Protein AF-A0A8T4YUN9-F1 (afdb_monomer_lite)

Secondary structure (DSSP, 8-state):
-EEEEEEEEEETT--EEPPTTEEEEEEEEEE--SSPEEEEETTEEEEEE-TTTSBSS--SS--S-SEE-GGG-EEE-TT-EEEEESSTT-EEEEEEEEEEPPTTPPPPHHHHHHHHHTTTEEEEEEE---EE--S-B-TT-EEEEEEE---TTEEEEEEEEEEEEEEEPPSS---TTSEEEEEEETTEESS-S-GGGSSSSEEGGGGSPP-TTTT--SS--BSTTS-EEE-TT--EEEEEEE-SSS-B-TTS--EEEEEEEEEEEE--

Sequence (268 aa):
MKVHPLNKLVAMNTELTLENYRCYKIEALGTDDTAAVTVRIDGKACGVILTELAPLRKNTANFCGPLSLGPYFLVVPPQKTLKFEGTAAKFVHILGKMIELDPGEGMPTDLASRFANQHNEYVKCVEGSDVSTGTAMADGAEVSLYSLTPTTIEKYLFNGLALVDQVAAGSPAEAEGNIGIRLYLDGAPLDHLLSASGRRGIDRMSMEIPNTTDNKSLEPFSLEGNPISVDGDHTIEVKAMNVSGGSLFGTTAAQFHFYAVTLYRKVG

pLDDT: mean 92.66, std 8.12, range [54.38, 98.56]

Radius of gyration: 20.58 Å; chains: 1; bounding box: 45×35×62 Å

Structure (mmCIF, N/CA/C/O backbone):
data_AF-A0A8T4YUN9-F1
#
_entry.id   AF-A0A8T4YUN9-F1
#
loop_
_atom_site.group_PDB
_atom_site.id
_atom_site.type_symbol
_atom_site.label_atom_id
_atom_site.label_alt_id
_atom_site.label_comp_id
_atom_site.label_asym_id
_atom_site.label_entity_id
_atom_site.label_seq_id
_atom_site.pdbx_PDB_ins_code
_atom_site.Cartn_x
_atom_site.Cartn_y
_atom_site.Cartn_z
_atom_site.occupancy
_atom_site.B_iso_or_equiv
_atom_site.auth_seq_id
_atom_site.auth_comp_id
_atom_site.auth_asym_id
_atom_site.auth_atom_id
_atom_site.pdbx_PDB_model_num
ATOM 1 N N . MET A 1 1 ? -24.170 -9.798 22.520 1.00 87.12 1 MET A N 1
ATOM 2 C CA . MET A 1 1 ? -23.517 -9.177 21.343 1.00 87.12 1 MET A CA 1
ATOM 3 C C . MET A 1 1 ? -24.459 -8.891 20.168 1.00 87.12 1 MET A C 1
ATOM 5 O O . MET A 1 1 ? -25.121 -9.799 19.668 1.00 87.12 1 MET A O 1
ATOM 9 N N . LYS A 1 2 ? -24.450 -7.653 19.650 1.00 94.12 2 LYS A N 1
ATOM 10 C CA . LYS A 1 2 ? -25.075 -7.268 18.362 1.00 94.12 2 LYS A CA 1
ATOM 11 C C . LYS A 1 2 ? -24.014 -6.802 17.365 1.00 94.12 2 LYS A C 1
ATOM 13 O O . LYS A 1 2 ? -22.963 -6.305 17.761 1.00 94.12 2 LYS A O 1
ATOM 18 N N . VAL A 1 3 ? -24.299 -6.939 16.072 1.00 96.56 3 VAL A N 1
ATOM 19 C CA . VAL A 1 3 ? -23.382 -6.542 14.995 1.00 96.56 3 VAL A CA 1
ATOM 20 C C . VAL A 1 3 ? -24.101 -5.624 14.016 1.00 96.56 3 VAL A C 1
ATOM 22 O O . VAL A 1 3 ? -25.134 -5.987 13.461 1.00 96.56 3 VAL A O 1
ATOM 25 N N . HIS A 1 4 ? -23.515 -4.453 13.785 1.00 97.12 4 HIS A N 1
ATOM 26 C CA . HIS A 1 4 ? -24.001 -3.423 12.872 1.00 97.12 4 HIS A CA 1
ATOM 27 C C . HIS A 1 4 ? -22.985 -3.192 11.746 1.00 97.12 4 HIS A C 1
ATOM 29 O O . HIS A 1 4 ? -21.783 -3.379 11.962 1.00 97.12 4 HIS A O 1
ATOM 35 N N . PRO A 1 5 ? -23.413 -2.760 10.549 1.00 97.75 5 PRO A N 1
ATOM 36 C CA . PRO A 1 5 ? -22.480 -2.396 9.489 1.00 97.75 5 PRO A CA 1
ATOM 37 C C . PRO A 1 5 ? -21.647 -1.171 9.892 1.00 97.75 5 PRO A C 1
ATOM 39 O O . PRO A 1 5 ? -22.183 -0.148 10.323 1.00 97.75 5 PRO A O 1
ATOM 42 N N . LEU A 1 6 ? -20.328 -1.265 9.723 1.00 97.88 6 LEU A N 1
ATOM 43 C CA . LEU A 1 6 ? -19.420 -0.126 9.794 1.00 97.88 6 LEU A CA 1
ATOM 44 C C . LEU A 1 6 ? -19.181 0.378 8.371 1.00 97.88 6 LEU A C 1
ATOM 46 O O . LEU A 1 6 ? -18.616 -0.327 7.543 1.00 97.88 6 LEU A O 1
ATOM 50 N N . ASN A 1 7 ? -19.634 1.595 8.100 1.00 97.94 7 ASN A N 1
ATOM 51 C CA . ASN A 1 7 ? -19.381 2.329 6.867 1.00 97.94 7 ASN A CA 1
ATOM 52 C C . ASN A 1 7 ? -19.355 3.812 7.248 1.00 97.94 7 ASN A C 1
ATOM 54 O O . ASN A 1 7 ? -20.398 4.398 7.551 1.00 97.94 7 ASN A O 1
ATOM 58 N N . LYS A 1 8 ? -18.154 4.376 7.398 1.00 96.75 8 LYS A N 1
ATOM 59 C CA . LYS A 1 8 ? -17.968 5.751 7.882 1.00 96.75 8 LYS A CA 1
ATOM 60 C C . LYS A 1 8 ? -16.820 6.434 7.154 1.00 96.75 8 LYS A C 1
ATOM 62 O O . LYS A 1 8 ? -15.796 5.813 6.890 1.00 96.75 8 LYS A O 1
ATOM 67 N N . LEU A 1 9 ? -16.975 7.733 6.915 1.00 97.31 9 LEU A N 1
ATOM 68 C CA . LEU A 1 9 ? -15.862 8.621 6.596 1.00 97.31 9 LEU A CA 1
ATOM 69 C C . LEU A 1 9 ? -15.318 9.214 7.895 1.00 97.31 9 LEU A C 1
ATOM 71 O O . LEU A 1 9 ? -16.076 9.731 8.716 1.00 97.31 9 LEU A O 1
ATOM 75 N N . VAL A 1 10 ? -14.009 9.119 8.074 1.00 97.06 10 VAL A N 1
ATOM 76 C CA . VAL A 1 10 ? -13.269 9.645 9.218 1.00 97.06 10 VAL A CA 1
ATOM 77 C C . VAL A 1 10 ? -12.316 10.715 8.712 1.00 97.06 10 VAL A C 1
ATOM 79 O O . VAL A 1 10 ? -11.610 10.497 7.731 1.00 97.06 10 VAL A O 1
ATOM 82 N N . ALA A 1 11 ? -12.309 11.876 9.362 1.00 97.25 11 ALA A N 1
ATOM 83 C CA . ALA A 1 11 ? -11.384 12.948 9.023 1.00 97.25 11 ALA A CA 1
ATOM 84 C C . ALA A 1 11 ? -9.950 12.579 9.431 1.00 97.25 11 ALA A C 1
ATOM 86 O O . ALA A 1 11 ? -9.721 12.026 10.511 1.00 97.25 11 ALA A O 1
ATOM 87 N N . MET A 1 12 ? -8.987 12.930 8.581 1.00 96.56 12 MET A N 1
ATOM 88 C CA . MET A 1 12 ? -7.567 12.754 8.865 1.00 96.56 12 MET A CA 1
ATOM 89 C C . MET A 1 12 ? -7.151 13.524 10.124 1.00 96.56 12 MET A C 1
ATOM 91 O O . MET A 1 12 ? -7.727 14.559 10.467 1.00 96.56 12 MET A O 1
ATOM 95 N N . ASN A 1 13 ? -6.124 13.027 10.807 1.00 97.12 13 ASN A N 1
ATOM 96 C CA . ASN A 1 13 ? -5.486 13.634 11.978 1.00 97.12 13 ASN A CA 1
ATOM 97 C C . ASN A 1 13 ? -6.416 13.880 13.177 1.00 97.12 13 ASN A C 1
ATOM 99 O O . ASN A 1 13 ? -6.030 14.566 14.122 1.00 97.12 13 ASN A O 1
ATOM 103 N N . THR A 1 14 ? -7.612 13.290 13.169 1.00 96.31 14 THR A N 1
ATOM 104 C CA . THR A 1 14 ? -8.551 13.318 14.293 1.00 96.31 14 THR A CA 1
ATOM 105 C C . THR A 1 14 ? -8.409 12.037 15.102 1.00 96.31 14 THR A C 1
ATOM 107 O O . THR A 1 14 ? -8.465 10.940 14.547 1.00 96.31 14 THR A O 1
ATOM 110 N N . GLU A 1 15 ? -8.231 12.168 16.415 1.00 96.62 15 GLU A N 1
ATOM 111 C CA . GLU A 1 15 ? -8.224 11.027 17.328 1.00 96.62 15 GLU A CA 1
ATOM 112 C C . GLU A 1 15 ? -9.655 10.703 17.771 1.00 96.62 15 GLU A C 1
ATOM 114 O O . GLU A 1 15 ? -10.354 11.544 18.337 1.00 96.62 15 GLU A O 1
ATOM 119 N N . LEU A 1 16 ? -10.103 9.482 17.481 1.00 96.25 16 LEU A N 1
ATOM 120 C CA . LEU A 1 16 ? -11.420 8.976 17.851 1.00 96.25 16 LEU A CA 1
ATOM 121 C C . LEU A 1 16 ? -11.281 7.945 18.968 1.00 96.25 16 LEU A C 1
ATOM 123 O O . LEU A 1 16 ? -10.568 6.961 18.800 1.00 96.25 16 LEU A O 1
ATOM 127 N N . THR A 1 17 ? -12.020 8.112 20.061 1.00 97.56 17 THR A N 1
ATOM 128 C CA . THR A 1 17 ? -12.088 7.125 21.149 1.00 97.56 17 THR A CA 1
ATOM 129 C C . THR A 1 17 ? -13.393 6.349 21.065 1.00 97.56 17 THR A C 1
ATOM 131 O O . THR A 1 17 ? -14.467 6.947 20.971 1.00 97.56 17 THR A O 1
ATOM 134 N N . LEU A 1 18 ? -13.320 5.018 21.105 1.00 95.69 18 LEU A N 1
ATOM 135 C CA . LEU A 1 18 ? -14.518 4.179 21.106 1.00 95.69 18 LEU A CA 1
ATOM 136 C C . LEU A 1 18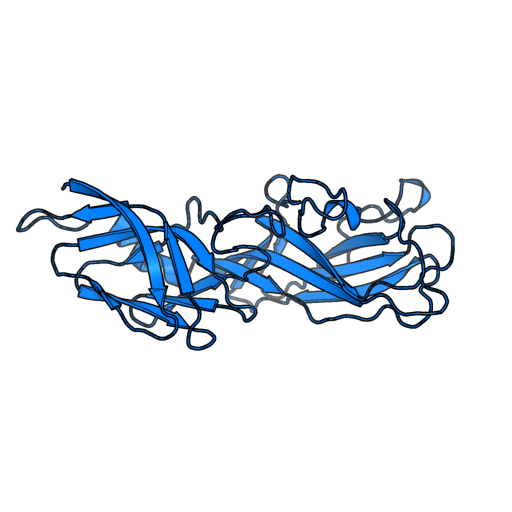 ? -15.199 4.165 22.477 1.00 95.69 18 LEU A C 1
ATOM 138 O O . LEU A 1 18 ? -14.555 4.196 23.525 1.00 95.69 18 LEU A O 1
ATOM 142 N N . GLU A 1 19 ? -16.525 4.061 22.461 1.00 95.00 19 GLU A N 1
ATOM 143 C CA . GLU A 1 19 ? -17.342 3.877 23.661 1.00 95.00 19 GLU A CA 1
ATOM 144 C C . GLU A 1 19 ? -16.990 2.559 24.378 1.00 95.00 19 GLU A C 1
ATOM 146 O O . GLU A 1 19 ? -16.488 1.612 23.772 1.00 95.00 19 GLU A O 1
ATOM 151 N N . ASN A 1 20 ? -17.281 2.470 25.676 1.00 94.56 20 ASN A N 1
ATOM 152 C CA . ASN A 1 20 ? -16.931 1.317 26.520 1.00 94.56 20 ASN A CA 1
ATOM 153 C C . ASN A 1 20 ? -17.654 0.005 26.163 1.00 94.56 20 ASN A C 1
ATOM 155 O O . ASN A 1 20 ? -17.251 -1.049 26.643 1.00 94.56 20 ASN A O 1
ATOM 159 N N . TYR A 1 21 ? -18.682 0.059 25.319 1.00 94.19 21 TYR A N 1
ATOM 160 C CA . TYR A 1 21 ? -19.442 -1.102 24.850 1.00 94.19 21 TYR A CA 1
ATOM 161 C C . TYR A 1 21 ? -19.313 -1.334 23.336 1.00 94.19 21 TYR A C 1
ATOM 163 O O . TYR A 1 21 ? -20.037 -2.160 22.780 1.00 94.19 21 TYR A O 1
ATOM 171 N N . ARG A 1 22 ? -18.418 -0.609 22.642 1.00 95.31 22 ARG A N 1
ATOM 172 C CA . ARG A 1 22 ? -18.244 -0.723 21.187 1.00 95.31 22 ARG A CA 1
ATOM 173 C C . ARG A 1 22 ? -16.860 -1.209 20.801 1.00 95.31 22 ARG A C 1
ATOM 175 O O . ARG A 1 22 ? -15.854 -0.709 21.284 1.00 95.31 22 ARG A O 1
ATOM 182 N N . CYS A 1 23 ? -16.832 -2.127 19.847 1.00 96.19 23 CYS A N 1
ATOM 183 C CA . CYS A 1 23 ? -15.629 -2.592 19.175 1.00 96.19 23 CYS A CA 1
ATOM 184 C C . CYS A 1 23 ? -15.802 -2.431 17.661 1.00 96.19 23 CYS A C 1
ATOM 186 O O . CYS A 1 23 ? -16.870 -2.725 17.121 1.00 96.19 23 CYS A O 1
ATOM 188 N N . TYR A 1 24 ? -14.773 -1.961 16.961 1.00 98.12 24 TYR A N 1
ATOM 189 C CA . TYR A 1 24 ? -14.755 -1.965 15.498 1.00 98.12 24 TYR A CA 1
ATOM 190 C C . TYR A 1 24 ? -13.905 -3.117 14.982 1.00 98.12 24 TYR A C 1
ATOM 192 O O . TYR A 1 24 ? -12.769 -3.292 15.413 1.00 98.12 24 TYR A O 1
ATOM 200 N N . LYS A 1 25 ? -14.438 -3.843 14.000 1.00 98.25 25 LYS A N 1
ATOM 201 C CA . LYS A 1 25 ? -13.703 -4.746 13.116 1.00 98.25 25 LYS A CA 1
ATOM 202 C C . LYS A 1 25 ? -13.679 -4.117 11.723 1.00 98.25 25 LYS A C 1
ATOM 204 O O . LYS A 1 25 ? -14.685 -4.142 11.019 1.00 98.25 25 LYS A O 1
ATOM 209 N N . ILE A 1 26 ? -12.556 -3.524 11.346 1.00 98.56 26 ILE A N 1
ATOM 210 C CA . ILE A 1 26 ? -12.353 -2.858 10.059 1.00 98.56 26 ILE A CA 1
ATOM 211 C C . ILE A 1 26 ? -11.817 -3.889 9.068 1.00 98.56 26 ILE A C 1
ATOM 213 O O . ILE A 1 26 ? -10.720 -4.411 9.244 1.00 98.56 26 ILE A O 1
ATOM 217 N N . GLU A 1 27 ? -12.600 -4.188 8.040 1.00 98.56 27 GLU A N 1
ATOM 218 C CA . GLU A 1 27 ? -12.320 -5.215 7.032 1.00 98.56 27 GLU A CA 1
ATOM 219 C C . GLU A 1 27 ? -11.799 -4.606 5.720 1.00 98.56 27 GLU A C 1
ATOM 221 O O . GLU A 1 27 ? -11.106 -5.293 4.973 1.00 98.56 27 GLU A O 1
ATOM 226 N N . ALA A 1 28 ? -12.070 -3.322 5.460 1.00 98.50 28 ALA A N 1
ATOM 227 C CA . ALA A 1 28 ? -11.491 -2.583 4.341 1.00 98.50 28 ALA A CA 1
ATOM 228 C C . ALA A 1 28 ? -11.291 -1.093 4.666 1.00 98.50 28 ALA A C 1
ATOM 230 O O . ALA A 1 28 ? -11.985 -0.523 5.517 1.00 98.50 28 ALA A O 1
ATOM 231 N N . LEU A 1 29 ? -10.340 -0.472 3.969 1.00 98.31 29 LEU A N 1
ATOM 232 C CA . LEU A 1 29 ? -9.961 0.933 4.120 1.00 98.31 29 LEU A CA 1
ATOM 233 C C . LEU A 1 29 ? -9.823 1.609 2.756 1.00 98.31 29 LEU A C 1
ATOM 235 O O . LEU A 1 29 ? -9.325 1.003 1.816 1.00 98.31 29 LEU A O 1
ATOM 239 N N . GLY A 1 30 ? -10.195 2.880 2.652 1.00 98.12 30 GLY A N 1
ATOM 240 C CA . GLY A 1 30 ? -9.859 3.701 1.488 1.00 98.12 30 GLY A CA 1
ATOM 241 C C . GLY A 1 30 ? -9.583 5.149 1.865 1.00 98.12 30 GLY A C 1
ATOM 242 O O . GLY A 1 30 ? -9.994 5.584 2.936 1.00 98.12 30 GLY A O 1
ATOM 243 N N . THR A 1 31 ? -8.917 5.913 1.005 1.00 98.25 31 THR A N 1
ATOM 244 C CA . THR A 1 31 ? -8.591 7.328 1.238 1.00 98.25 31 THR A CA 1
ATOM 245 C C . THR A 1 31 ? -8.724 8.175 -0.032 1.00 98.25 31 THR A C 1
ATOM 247 O O . THR A 1 31 ? -8.859 7.637 -1.129 1.00 98.25 31 THR A O 1
ATOM 250 N N . ASP A 1 32 ? -8.793 9.498 0.130 1.00 97.31 32 ASP A N 1
ATOM 251 C CA . ASP A 1 32 ? -8.675 10.515 -0.929 1.00 97.31 32 ASP A CA 1
ATOM 252 C C . ASP A 1 32 ? -7.420 11.391 -0.763 1.00 97.31 32 ASP A C 1
ATOM 254 O O . ASP A 1 32 ? -7.305 12.474 -1.360 1.00 97.31 32 ASP A O 1
ATOM 258 N N . ASP A 1 33 ? -6.504 10.955 0.096 1.00 97.44 33 ASP A N 1
ATOM 259 C CA . ASP A 1 33 ? -5.205 11.569 0.276 1.00 97.44 33 ASP A CA 1
ATOM 260 C C . ASP A 1 33 ? -4.222 11.035 -0.764 1.00 97.44 33 ASP A C 1
ATOM 262 O O . ASP A 1 33 ? -4.088 9.828 -0.940 1.00 97.44 33 ASP A O 1
ATOM 266 N N . THR A 1 34 ? -3.542 11.948 -1.451 1.00 93.25 34 THR A N 1
ATOM 267 C CA . THR A 1 34 ? -2.481 11.610 -2.408 1.00 93.25 34 THR A CA 1
ATOM 268 C C . THR A 1 34 ? -1.166 11.296 -1.700 1.00 93.25 34 THR A C 1
ATOM 270 O O . THR A 1 34 ? -0.244 10.798 -2.325 1.00 93.25 34 THR A O 1
ATOM 273 N N . ALA A 1 35 ? -1.049 11.631 -0.412 1.00 95.62 35 ALA A N 1
ATOM 274 C CA . ALA A 1 35 ? 0.056 11.190 0.425 1.00 95.62 35 ALA A CA 1
ATOM 275 C C . ALA A 1 35 ? -0.283 9.865 1.123 1.00 95.62 35 ALA A C 1
ATOM 277 O O . ALA A 1 35 ? -1.449 9.560 1.387 1.00 95.62 35 ALA A O 1
ATOM 278 N N . ALA A 1 36 ? 0.752 9.113 1.498 1.00 97.19 36 ALA A N 1
ATOM 279 C CA . ALA A 1 36 ? 0.604 7.905 2.298 1.00 97.19 36 ALA A CA 1
ATOM 280 C C . ALA A 1 36 ? -0.121 8.165 3.625 1.00 97.19 36 ALA A C 1
ATOM 282 O O . ALA A 1 36 ? 0.278 9.018 4.423 1.00 97.19 36 ALA A O 1
ATOM 283 N N . VAL A 1 37 ? -1.154 7.363 3.891 1.00 98.50 37 VAL A N 1
ATOM 284 C CA . VAL A 1 37 ? -1.950 7.451 5.117 1.00 98.50 37 VAL A CA 1
ATOM 285 C C . VAL A 1 37 ?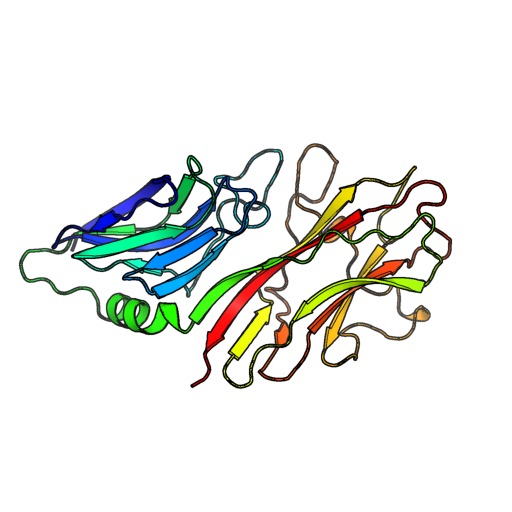 -1.565 6.332 6.064 1.00 98.50 37 VAL A C 1
ATOM 287 O O . VAL A 1 37 ? -1.718 5.153 5.742 1.00 98.50 37 VAL A O 1
ATOM 290 N N . THR A 1 38 ? -1.115 6.688 7.266 1.00 98.50 38 THR A N 1
ATOM 291 C CA . THR A 1 38 ? -0.776 5.715 8.314 1.00 98.50 38 THR A CA 1
ATOM 292 C C . THR A 1 38 ? -1.956 5.498 9.252 1.00 98.50 38 THR A C 1
ATOM 294 O O . THR A 1 38 ? -2.488 6.437 9.844 1.00 98.50 38 THR A O 1
ATOM 297 N N . VAL A 1 39 ? -2.346 4.239 9.440 1.00 98.38 39 VAL A N 1
ATOM 298 C CA . VAL A 1 39 ? -3.386 3.844 10.394 1.00 98.38 39 VAL A CA 1
ATOM 299 C C . VAL A 1 39 ? -2.758 3.641 11.766 1.00 98.38 39 VAL A C 1
ATOM 301 O O . VAL A 1 39 ? -1.833 2.838 11.911 1.00 98.38 39 VAL A O 1
ATOM 304 N N . ARG A 1 40 ? -3.284 4.320 12.788 1.00 98.50 40 ARG A N 1
ATOM 305 C CA . ARG A 1 40 ? -2.887 4.131 14.184 1.00 98.50 40 ARG A CA 1
ATOM 306 C C . ARG A 1 40 ? -4.044 3.69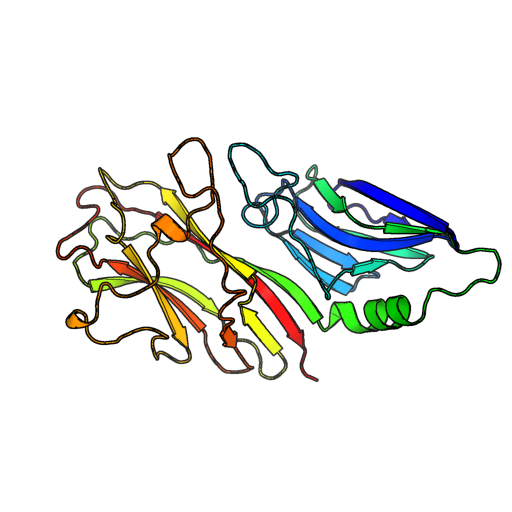7 15.060 1.00 98.50 40 ARG A C 1
ATOM 308 O O . ARG A 1 40 ? -5.105 4.317 15.059 1.00 98.50 40 ARG A O 1
ATOM 315 N N . ILE A 1 41 ? -3.799 2.667 15.861 1.00 98.50 41 ILE A N 1
ATOM 316 C CA . ILE A 1 41 ? -4.739 2.182 16.869 1.00 98.50 41 ILE A CA 1
ATOM 317 C C . ILE A 1 41 ? -4.002 2.119 18.203 1.00 98.50 41 ILE A C 1
ATOM 319 O O . ILE A 1 41 ? -2.953 1.482 18.303 1.00 98.50 41 ILE A O 1
ATOM 323 N N . ASP A 1 42 ? -4.533 2.802 19.219 1.00 97.81 42 ASP A N 1
ATOM 324 C CA . ASP A 1 42 ? -3.910 2.925 20.547 1.00 97.81 42 ASP A CA 1
ATOM 325 C C . ASP A 1 42 ? -2.446 3.417 20.455 1.00 97.81 42 ASP A C 1
ATOM 327 O O . ASP A 1 42 ? -1.532 2.880 21.080 1.00 97.81 42 ASP A O 1
ATOM 331 N N . GLY A 1 43 ? -2.203 4.390 19.566 1.00 97.12 43 GLY A N 1
ATOM 332 C CA . GLY A 1 43 ? -0.884 4.975 19.277 1.00 97.12 43 GLY A CA 1
ATOM 333 C C . GLY A 1 43 ? 0.054 4.127 18.401 1.00 97.12 43 GLY A C 1
ATOM 334 O O . GLY A 1 43 ? 1.043 4.646 17.873 1.00 97.12 43 GLY A O 1
ATOM 335 N N . LYS A 1 44 ? -0.249 2.844 18.181 1.00 98.06 44 LYS A N 1
ATOM 336 C CA . LYS A 1 44 ? 0.590 1.924 17.398 1.00 98.06 44 LYS A CA 1
ATOM 337 C C . LYS A 1 44 ? 0.230 1.965 15.917 1.00 98.06 44 LYS A C 1
ATOM 339 O O . LYS A 1 44 ? -0.948 2.004 15.581 1.00 98.06 44 LYS A O 1
ATOM 344 N N . ALA A 1 45 ? 1.231 1.921 15.038 1.00 97.50 45 ALA A N 1
ATOM 345 C CA . ALA A 1 45 ? 1.008 1.795 13.598 1.00 97.50 45 ALA A CA 1
ATOM 346 C C . ALA A 1 45 ? 0.469 0.395 13.265 1.00 97.50 45 ALA A C 1
ATOM 348 O O . ALA A 1 45 ? 0.974 -0.603 13.780 1.00 97.50 45 ALA A O 1
ATOM 349 N N . CYS A 1 46 ? -0.574 0.330 12.441 1.00 97.94 46 CYS A N 1
ATOM 350 C CA . CYS A 1 46 ? -1.275 -0.911 12.096 1.00 97.94 46 CYS A CA 1
ATOM 351 C C . CYS A 1 46 ? -1.624 -1.001 10.604 1.00 97.94 46 CYS A C 1
ATOM 353 O O . CYS A 1 46 ? -2.441 -1.829 10.220 1.00 97.94 46 CYS A O 1
ATOM 355 N N . GLY A 1 47 ? -1.073 -0.127 9.766 1.00 97.81 47 GLY A N 1
ATOM 356 C CA . GLY A 1 47 ? -1.349 -0.130 8.335 1.00 97.81 47 GLY A CA 1
ATOM 357 C C . GLY A 1 47 ? -0.862 1.130 7.646 1.00 97.81 47 GLY A C 1
ATOM 358 O O . GLY A 1 47 ? -0.733 2.178 8.281 1.00 97.81 47 GLY A O 1
ATOM 359 N N . VAL A 1 48 ? -0.625 1.019 6.343 1.00 98.38 48 VAL A N 1
ATOM 360 C CA . VAL A 1 48 ? -0.394 2.161 5.450 1.00 98.38 48 VAL A CA 1
ATOM 361 C C . VAL A 1 48 ? -1.222 1.943 4.193 1.00 98.38 48 VAL A C 1
ATOM 363 O O . VAL A 1 48 ? -1.203 0.837 3.654 1.00 98.38 48 VAL A O 1
ATOM 366 N N . ILE A 1 49 ? -1.939 2.969 3.741 1.00 98.31 49 ILE A N 1
ATOM 367 C CA . ILE A 1 49 ? -2.737 2.938 2.508 1.00 98.31 49 ILE A CA 1
ATOM 368 C C . ILE A 1 49 ? -2.363 4.108 1.590 1.00 98.31 49 ILE A C 1
ATOM 370 O O . ILE A 1 49 ? -1.943 5.161 2.068 1.00 98.31 49 ILE A O 1
ATOM 374 N N . LEU A 1 50 ? -2.544 3.903 0.285 1.00 97.75 50 LEU A N 1
ATOM 375 C CA . LEU A 1 50 ? -2.319 4.879 -0.788 1.00 97.75 50 LEU A CA 1
ATOM 376 C C . LEU A 1 50 ? -3.591 4.994 -1.625 1.00 97.75 50 LEU A C 1
ATOM 378 O O . LEU A 1 50 ? -4.252 3.976 -1.845 1.00 97.75 50 LEU A O 1
ATOM 382 N N . THR A 1 51 ? -3.949 6.190 -2.094 1.00 96.38 51 THR A N 1
ATOM 383 C CA . THR A 1 51 ? -5.200 6.393 -2.849 1.00 96.38 51 THR A CA 1
ATOM 384 C C . THR A 1 51 ? -5.222 5.644 -4.185 1.00 96.38 51 THR A C 1
ATOM 386 O O . THR A 1 51 ? -6.298 5.318 -4.681 1.00 96.38 51 THR A O 1
ATOM 389 N N . GLU A 1 52 ? -4.066 5.330 -4.761 1.00 94.88 52 GLU A N 1
ATOM 390 C CA . GLU A 1 52 ? -3.906 4.588 -6.015 1.00 94.88 52 GLU A CA 1
ATOM 391 C C . GLU A 1 52 ? -4.297 3.114 -5.842 1.00 94.88 52 GLU A C 1
ATOM 393 O O . GLU A 1 52 ? -4.907 2.511 -6.726 1.00 94.88 52 GLU A O 1
ATOM 398 N N . LEU A 1 53 ? -4.024 2.546 -4.666 1.00 96.56 53 LEU A N 1
ATOM 399 C CA . LEU A 1 53 ? -4.322 1.149 -4.328 1.00 96.56 53 LEU A CA 1
ATOM 400 C C . LEU A 1 53 ? -5.607 0.994 -3.504 1.00 96.56 53 LEU A C 1
ATOM 402 O O . LEU A 1 53 ? -6.191 -0.086 -3.461 1.00 96.56 53 LEU A O 1
ATOM 406 N N . ALA A 1 54 ? -6.023 2.059 -2.822 1.00 97.00 54 ALA A N 1
ATOM 407 C CA . ALA A 1 54 ? -7.106 2.070 -1.849 1.00 97.00 54 ALA A CA 1
ATOM 408 C C . ALA A 1 54 ? -7.931 3.371 -1.941 1.00 97.00 54 ALA A C 1
ATOM 410 O O . ALA A 1 54 ? -8.021 4.106 -0.952 1.00 97.00 54 ALA A O 1
ATOM 411 N N . PRO A 1 55 ? -8.539 3.720 -3.091 1.00 96.56 55 PRO A N 1
ATOM 412 C CA . PRO A 1 55 ? -9.390 4.906 -3.176 1.00 96.56 55 PRO A CA 1
ATOM 413 C C . PRO A 1 55 ? -10.612 4.789 -2.248 1.00 96.56 55 PRO A C 1
ATOM 415 O O . PRO A 1 55 ? -11.104 3.691 -1.975 1.00 96.56 55 PRO A O 1
ATOM 418 N N . LEU A 1 56 ? -11.186 5.924 -1.815 1.00 96.44 56 LEU A N 1
ATOM 419 C CA . LEU A 1 56 ? -12.405 5.956 -0.975 1.00 96.44 56 LEU A CA 1
ATOM 420 C C . LEU A 1 56 ? -13.537 5.065 -1.502 1.00 96.44 56 LEU A C 1
ATOM 422 O O . LEU A 1 56 ? -14.359 4.566 -0.734 1.00 96.44 56 LEU A O 1
ATOM 426 N N . ARG A 1 57 ? -13.655 4.955 -2.823 1.00 94.19 57 ARG A N 1
ATOM 427 C CA . ARG A 1 57 ? -14.667 4.162 -3.514 1.00 94.19 57 ARG A CA 1
ATOM 428 C C . ARG A 1 57 ? -14.178 3.845 -4.918 1.00 94.19 57 ARG A C 1
ATOM 430 O O . ARG A 1 57 ? -13.421 4.621 -5.495 1.00 94.19 57 ARG A O 1
ATOM 437 N N . LYS A 1 58 ? -14.693 2.760 -5.486 1.00 91.19 58 LYS A N 1
ATOM 438 C CA . LYS A 1 58 ? -14.537 2.472 -6.910 1.00 91.19 58 LYS A CA 1
ATOM 439 C C . LYS A 1 58 ? -15.171 3.598 -7.731 1.00 91.19 58 LYS A C 1
ATOM 441 O O . LYS A 1 58 ? -16.307 3.991 -7.453 1.00 91.19 58 LYS A O 1
ATOM 446 N N . ASN A 1 59 ? -14.447 4.130 -8.707 1.00 85.94 59 ASN A N 1
ATOM 447 C CA . ASN A 1 59 ? -14.946 5.165 -9.611 1.00 85.94 59 ASN A CA 1
ATOM 448 C C . ASN A 1 59 ? -14.354 4.983 -11.020 1.00 85.94 59 ASN A C 1
ATOM 450 O O . ASN A 1 59 ? -13.626 4.029 -11.269 1.00 85.94 59 ASN A O 1
ATOM 454 N N . THR A 1 60 ? -14.681 5.885 -11.946 1.00 84.69 60 THR A N 1
ATOM 455 C CA . THR A 1 60 ? -14.243 5.811 -13.350 1.00 84.69 60 THR A CA 1
ATOM 456 C C . THR A 1 60 ? -12.742 6.051 -13.558 1.00 84.69 60 THR A C 1
ATOM 458 O O . THR A 1 60 ? -12.217 5.706 -14.615 1.00 84.69 60 THR A O 1
ATOM 461 N N . ALA A 1 61 ? -12.060 6.647 -12.578 1.00 84.12 61 ALA A N 1
ATOM 462 C CA . ALA A 1 61 ? -10.632 6.957 -12.615 1.00 84.12 61 ALA A CA 1
ATOM 463 C C . ALA A 1 61 ? -9.768 5.900 -11.905 1.00 84.12 61 ALA A C 1
ATOM 465 O O . ALA A 1 61 ? -8.604 5.747 -12.248 1.00 84.12 61 ALA A O 1
ATOM 466 N N . ASN A 1 62 ? -10.323 5.179 -10.928 1.00 88.56 62 ASN A N 1
ATOM 467 C CA . ASN A 1 62 ? -9.634 4.115 -10.210 1.00 88.56 62 ASN A CA 1
ATOM 468 C C . ASN A 1 62 ? -10.615 2.990 -9.834 1.00 88.56 62 ASN A C 1
ATOM 470 O O . ASN A 1 62 ? -11.521 3.159 -9.002 1.00 88.56 62 ASN A O 1
ATOM 474 N N . PHE A 1 63 ? -10.414 1.827 -10.456 1.00 90.25 63 PHE A N 1
ATOM 475 C CA . PHE A 1 63 ? -11.271 0.654 -10.303 1.00 90.25 63 PHE A CA 1
ATOM 476 C C . PHE A 1 63 ? -10.906 -0.266 -9.125 1.00 90.25 63 PHE A C 1
ATOM 478 O O . PHE A 1 63 ? -11.685 -1.184 -8.850 1.00 90.25 63 PHE A O 1
ATOM 485 N N . CYS A 1 64 ? -9.806 -0.005 -8.403 1.00 92.00 64 CYS A N 1
ATOM 486 C CA . CYS A 1 64 ? -9.358 -0.808 -7.256 1.00 92.00 64 CYS A CA 1
ATOM 487 C C . CYS A 1 64 ? -10.394 -0.818 -6.118 1.00 92.00 64 CYS A C 1
ATOM 489 O O . CYS A 1 64 ? -10.704 -1.867 -5.557 1.00 92.00 64 CYS A O 1
ATOM 491 N N . GLY A 1 65 ? -10.997 0.341 -5.822 1.00 93.12 65 GLY A N 1
ATOM 492 C CA . GLY A 1 65 ? -11.900 0.507 -4.678 1.00 93.12 65 GLY A CA 1
ATOM 493 C C . GLY A 1 65 ? -11.184 0.431 -3.317 1.00 93.12 65 GLY A C 1
ATOM 494 O O . GLY A 1 65 ? -9.960 0.351 -3.269 1.00 93.12 65 GLY A O 1
ATOM 495 N N . PRO A 1 66 ? -11.924 0.478 -2.194 1.00 96.62 66 PRO A N 1
ATOM 496 C CA . PRO A 1 66 ? -11.325 0.358 -0.868 1.00 96.62 66 PRO A CA 1
ATOM 497 C C . PRO A 1 66 ? -10.548 -0.953 -0.735 1.00 96.62 66 PRO A C 1
ATOM 499 O O . PRO A 1 66 ? -11.055 -2.020 -1.086 1.00 96.62 66 PRO A O 1
ATOM 502 N N . LEU A 1 67 ? -9.341 -0.871 -0.189 1.00 97.50 67 LEU A N 1
ATOM 503 C CA . LEU A 1 67 ? -8.450 -2.004 -0.014 1.00 97.50 67 LEU A CA 1
ATOM 504 C C . LEU A 1 67 ? -9.005 -2.964 1.036 1.00 97.50 67 LEU A C 1
ATOM 506 O O . LEU A 1 67 ? -9.159 -2.610 2.208 1.00 97.50 67 LEU A O 1
ATOM 510 N N . SER A 1 68 ? -9.279 -4.192 0.604 1.00 96.88 68 SER A N 1
ATOM 511 C CA . SER A 1 68 ? -9.624 -5.299 1.491 1.00 96.88 68 SER A CA 1
ATOM 512 C C . SER A 1 68 ? -8.417 -5.695 2.335 1.00 96.88 68 SER A C 1
ATOM 514 O O . SER A 1 68 ? -7.325 -5.908 1.817 1.00 96.88 68 SER A O 1
ATOM 516 N N . LEU A 1 69 ? -8.623 -5.836 3.643 1.00 97.12 69 LEU A N 1
ATOM 517 C CA . LEU A 1 69 ? -7.587 -6.283 4.575 1.00 97.12 69 LEU A CA 1
ATOM 518 C C . LEU A 1 69 ? -7.574 -7.807 4.756 1.00 97.12 69 LEU A C 1
ATOM 520 O O . LEU A 1 69 ? -6.660 -8.351 5.378 1.00 97.12 69 LEU A O 1
ATOM 524 N N . GLY A 1 70 ? -8.597 -8.503 4.245 1.00 94.69 70 GLY A N 1
ATOM 525 C CA . GLY A 1 70 ? -8.738 -9.954 4.343 1.00 94.69 70 GLY A CA 1
ATOM 526 C C . GLY A 1 70 ? -8.560 -10.470 5.784 1.00 94.69 70 GLY A C 1
ATOM 527 O O . GLY A 1 70 ? -9.213 -9.964 6.703 1.00 94.69 70 GLY A O 1
ATOM 528 N N . PRO A 1 71 ? -7.683 -11.463 6.024 1.00 94.56 71 PRO A N 1
ATOM 529 C CA . PRO A 1 71 ? -7.444 -11.997 7.367 1.00 94.56 71 PRO A CA 1
ATOM 530 C C . PRO A 1 71 ? -6.696 -11.022 8.295 1.00 94.56 71 PRO A C 1
ATOM 532 O O . PRO A 1 71 ? -6.656 -11.245 9.502 1.00 94.56 71 PRO A O 1
ATOM 535 N N . TYR A 1 72 ? -6.151 -9.923 7.765 1.00 96.44 72 TYR A N 1
ATOM 536 C CA . TYR A 1 72 ? -5.401 -8.906 8.507 1.00 96.44 72 TYR A CA 1
ATOM 537 C C . TYR A 1 72 ? -6.247 -7.685 8.874 1.00 96.44 72 TYR A C 1
ATOM 539 O O . TYR A 1 72 ? -5.700 -6.612 9.138 1.00 96.44 72 TYR A O 1
ATOM 547 N N . PHE A 1 73 ? -7.571 -7.861 8.935 1.00 97.94 73 PHE A N 1
ATOM 548 C CA . PHE A 1 73 ? -8.520 -6.865 9.430 1.00 97.94 73 PHE A CA 1
ATOM 549 C C . PHE A 1 73 ? -8.037 -6.200 10.729 1.00 97.94 73 PHE A C 1
ATOM 551 O O . PHE A 1 73 ? -7.334 -6.808 11.544 1.00 97.94 73 PHE A O 1
ATOM 558 N N . LEU A 1 74 ? -8.426 -4.945 10.933 1.00 98.44 74 LEU A N 1
ATOM 559 C CA . LEU A 1 74 ? -8.033 -4.182 12.114 1.00 98.44 74 LEU A CA 1
ATOM 560 C C . LEU A 1 74 ? -9.132 -4.207 13.162 1.00 98.44 74 LEU A C 1
ATOM 562 O O . LEU A 1 74 ? -10.320 -4.159 12.847 1.00 98.44 74 LEU A O 1
ATOM 566 N N . VAL A 1 75 ? -8.725 -4.255 14.422 1.00 98.44 75 VAL A N 1
ATOM 567 C CA . VAL A 1 75 ? -9.616 -4.223 15.573 1.00 98.44 75 VAL A CA 1
ATOM 568 C C . VAL A 1 75 ? -9.339 -2.966 16.378 1.00 98.44 75 VAL A C 1
ATOM 570 O O . VAL A 1 75 ? -8.195 -2.692 16.746 1.00 98.44 75 VAL A O 1
ATOM 573 N N . VAL A 1 76 ? -10.398 -2.222 16.685 1.00 98.19 76 VAL A N 1
ATOM 574 C CA . VAL A 1 76 ? -10.365 -1.128 17.658 1.00 98.19 76 VAL A CA 1
ATOM 575 C C . VAL A 1 76 ? -11.237 -1.546 18.843 1.00 98.19 76 VAL A C 1
ATOM 577 O O . VAL A 1 76 ? -12.460 -1.594 18.697 1.00 98.19 76 VAL A O 1
ATOM 580 N N . PRO A 1 77 ? -10.639 -1.907 19.991 1.00 97.38 77 PRO A N 1
ATOM 581 C CA . PRO A 1 77 ? -11.396 -2.306 21.173 1.00 97.38 77 PRO A CA 1
ATOM 582 C C . PRO A 1 77 ? -12.146 -1.133 21.829 1.00 97.38 77 PRO A C 1
ATOM 584 O O . PRO A 1 77 ? -11.856 0.032 21.537 1.00 97.38 77 PRO A O 1
ATOM 587 N N . PRO A 1 78 ? -13.052 -1.422 22.781 1.00 96.81 78 PRO A N 1
ATOM 588 C CA . PRO A 1 78 ? -13.678 -0.393 23.604 1.00 96.81 78 PRO A CA 1
ATOM 589 C C . PRO A 1 78 ? -12.650 0.486 24.321 1.00 96.81 78 PRO A C 1
ATOM 591 O O . PRO A 1 78 ? -11.621 -0.005 24.787 1.00 96.81 78 PRO A O 1
ATOM 594 N N . GLN A 1 79 ? -12.939 1.786 24.433 1.00 95.88 79 GLN A N 1
ATOM 595 C CA . GLN A 1 79 ? -12.088 2.790 25.098 1.00 95.88 79 GLN A CA 1
ATOM 596 C C . GLN A 1 79 ? -10.685 2.974 24.493 1.00 95.88 79 GLN A C 1
ATOM 598 O O . GLN A 1 79 ? -9.855 3.672 25.076 1.00 95.88 79 GLN A O 1
ATOM 603 N N . LYS A 1 80 ? -10.406 2.375 23.330 1.00 97.75 80 LYS A N 1
ATOM 604 C CA . LYS A 1 80 ? -9.159 2.572 22.587 1.00 97.75 80 LYS A CA 1
ATOM 605 C C . LYS A 1 80 ? -9.312 3.641 21.518 1.00 97.75 80 LYS A C 1
ATOM 607 O O . LYS A 1 80 ? -10.426 3.954 21.086 1.00 97.75 80 LYS A O 1
ATOM 612 N N . THR A 1 81 ? -8.177 4.208 21.121 1.00 98.06 81 THR A N 1
ATOM 613 C CA . THR A 1 81 ? -8.122 5.283 20.133 1.00 98.06 81 THR A CA 1
ATOM 614 C C . THR A 1 81 ? -7.887 4.745 18.725 1.00 98.06 81 THR A C 1
ATOM 616 O O . THR A 1 81 ? -7.175 3.759 18.527 1.00 98.06 81 THR A O 1
ATOM 619 N N . LEU A 1 82 ? -8.483 5.412 17.743 1.00 98.44 82 LEU A N 1
ATOM 620 C CA . LEU A 1 82 ? -8.253 5.245 16.313 1.00 98.44 82 LEU A CA 1
ATOM 621 C C . LEU A 1 82 ? -7.875 6.607 15.734 1.00 98.44 82 LEU A C 1
ATOM 623 O O . LEU A 1 82 ? -8.584 7.591 15.948 1.00 98.44 82 LEU A O 1
ATOM 627 N N . LYS A 1 83 ? -6.788 6.655 14.970 1.00 98.38 83 LYS A N 1
ATOM 628 C CA . LYS A 1 83 ? -6.330 7.855 14.274 1.00 98.38 83 LYS A CA 1
ATOM 629 C C . LYS A 1 83 ? -5.772 7.472 12.909 1.00 98.38 83 LYS A C 1
ATOM 631 O O . LYS A 1 83 ? -5.051 6.486 12.784 1.00 98.38 83 LYS A O 1
ATOM 636 N N . PHE A 1 84 ? -6.072 8.280 11.902 1.00 98.44 84 PHE A N 1
ATOM 637 C CA . PHE A 1 84 ? -5.425 8.208 10.594 1.00 98.44 84 PHE A CA 1
ATOM 638 C C . PHE A 1 84 ? -4.510 9.417 10.438 1.00 98.44 84 PHE A C 1
ATOM 640 O O . PHE A 1 84 ? -4.933 10.537 10.719 1.00 98.44 84 PHE A O 1
ATOM 647 N N . GLU A 1 85 ? -3.256 9.193 10.061 1.00 98.31 85 GLU A N 1
ATOM 648 C CA . GLU A 1 85 ? -2.252 10.245 9.890 1.00 98.31 85 GLU A CA 1
ATOM 649 C C . GLU A 1 85 ? -1.969 10.473 8.411 1.00 98.31 85 GLU A C 1
ATOM 651 O O . GLU A 1 85 ? -1.656 9.521 7.700 1.00 98.31 85 GLU A O 1
ATOM 656 N N . GLY A 1 86 ? -2.072 11.729 7.979 1.00 97.19 86 GLY A N 1
ATOM 657 C CA . GLY A 1 86 ? -1.937 12.149 6.584 1.00 97.19 86 GLY A CA 1
ATOM 658 C C . GLY A 1 86 ? -2.140 13.660 6.436 1.00 97.19 86 GLY A C 1
ATOM 659 O O . GLY A 1 86 ? -1.968 14.426 7.389 1.00 97.19 86 GLY A O 1
ATOM 660 N N . THR A 1 87 ? -2.554 14.104 5.260 1.00 98.00 87 THR A N 1
ATOM 661 C CA . THR A 1 87 ? -2.877 15.493 4.924 1.00 98.00 87 THR A CA 1
ATOM 662 C C . THR A 1 87 ? -4.163 15.950 5.624 1.00 98.00 87 THR A C 1
ATOM 664 O O . THR A 1 87 ? -5.171 15.244 5.677 1.00 98.00 87 THR A O 1
ATOM 667 N N . ALA A 1 88 ? -4.164 17.168 6.173 1.00 96.00 88 ALA A N 1
ATOM 668 C CA . ALA A 1 88 ? -5.359 17.757 6.781 1.00 96.00 88 ALA A CA 1
ATOM 669 C C . ALA A 1 88 ? -6.512 17.909 5.765 1.00 96.00 88 ALA A C 1
ATOM 671 O O . ALA A 1 88 ? -6.284 18.090 4.573 1.00 96.00 88 ALA A O 1
ATOM 672 N N . ALA A 1 89 ? -7.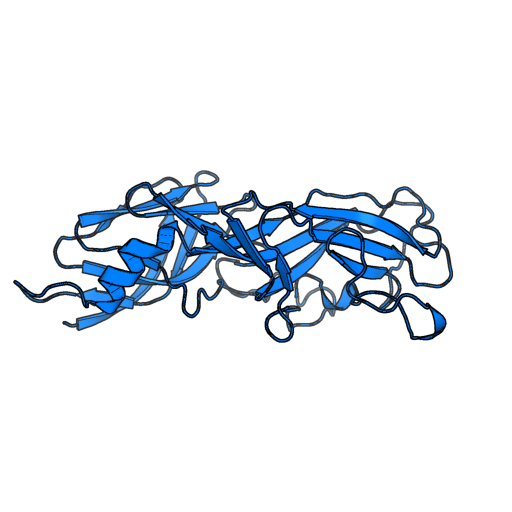758 17.870 6.254 1.00 94.44 89 ALA A N 1
ATOM 673 C CA . ALA A 1 89 ? -8.987 17.968 5.449 1.00 94.44 89 ALA A CA 1
ATOM 674 C C . ALA A 1 89 ? -9.200 16.848 4.404 1.00 94.44 89 ALA A C 1
ATOM 676 O O . ALA A 1 89 ? -10.078 16.965 3.550 1.00 94.44 89 ALA A O 1
ATOM 677 N N . LYS A 1 90 ? -8.438 15.753 4.503 1.00 98.06 90 LYS A N 1
ATOM 678 C CA . LYS A 1 90 ? -8.677 14.492 3.793 1.00 98.06 90 LYS A CA 1
ATOM 679 C C . LYS A 1 90 ? -9.468 13.509 4.646 1.00 98.06 90 LYS A C 1
ATOM 681 O O . LYS A 1 90 ? -9.633 13.701 5.857 1.00 98.06 90 LYS A O 1
ATOM 686 N N . PHE A 1 91 ? -9.960 12.455 4.010 1.00 98.00 91 PHE A N 1
ATOM 687 C CA . PHE A 1 91 ? -10.808 11.452 4.628 1.00 98.00 91 PHE A CA 1
ATOM 688 C C . PHE A 1 91 ? -10.262 10.039 4.451 1.00 98.00 91 PHE A C 1
ATOM 690 O O . PHE A 1 91 ? -9.569 9.695 3.491 1.00 98.00 91 PHE A O 1
ATOM 697 N N . VAL A 1 92 ? -10.658 9.189 5.392 1.00 98.38 92 VAL A N 1
ATOM 698 C CA . VAL A 1 92 ? -10.529 7.741 5.300 1.00 98.38 92 VAL A CA 1
ATOM 699 C C . VAL A 1 92 ? -11.914 7.120 5.375 1.00 98.38 92 VAL A C 1
ATOM 701 O O . VAL A 1 92 ? -12.697 7.415 6.276 1.00 98.38 92 VAL A O 1
ATOM 704 N N . HIS A 1 93 ? -12.223 6.249 4.425 1.00 98.38 93 HIS A N 1
ATOM 705 C CA . HIS A 1 93 ? -13.409 5.413 4.431 1.00 98.38 93 HIS A CA 1
ATOM 706 C C . HIS A 1 93 ? -13.099 4.106 5.157 1.00 98.38 93 HIS A C 1
ATOM 708 O O . HIS A 1 93 ? -12.259 3.330 4.707 1.00 98.38 93 HIS A O 1
ATOM 714 N N . ILE A 1 94 ? -13.780 3.864 6.276 1.00 98.25 94 ILE A N 1
ATOM 715 C CA . ILE A 1 94 ? -13.675 2.620 7.041 1.00 98.25 94 ILE A CA 1
ATOM 716 C C . ILE A 1 94 ? -14.900 1.745 6.781 1.00 98.25 94 ILE A C 1
ATOM 718 O O . ILE A 1 94 ? -16.041 2.203 6.897 1.00 98.25 94 ILE A O 1
ATOM 722 N N . LEU A 1 95 ? -14.651 0.481 6.445 1.00 98.56 95 LEU A N 1
ATOM 723 C CA . LEU A 1 95 ? -15.665 -0.516 6.110 1.00 98.56 95 LEU A CA 1
ATOM 724 C C . LEU A 1 95 ? -15.475 -1.765 6.973 1.00 98.56 95 LEU A C 1
ATOM 726 O O . LEU A 1 95 ? -14.346 -2.203 7.192 1.00 98.56 95 LEU A O 1
ATOM 730 N N . GLY A 1 96 ? -16.565 -2.356 7.459 1.00 98.44 96 GLY A N 1
ATOM 731 C CA . GLY A 1 96 ? -16.531 -3.605 8.222 1.00 98.44 96 GLY A CA 1
ATOM 732 C C . GLY A 1 96 ? -17.717 -3.750 9.170 1.00 98.44 96 GLY A C 1
ATOM 733 O O . GLY A 1 96 ? -18.870 -3.547 8.783 1.00 98.44 96 GLY A O 1
ATOM 734 N N . LYS A 1 97 ? -17.441 -4.069 10.438 1.00 98.31 97 LYS A N 1
ATOM 735 C CA . LYS A 1 97 ? -18.454 -4.361 11.461 1.00 98.31 97 LYS A CA 1
ATOM 736 C C . LYS A 1 97 ? -18.237 -3.530 12.722 1.00 98.31 97 LYS A C 1
ATOM 738 O O . LYS A 1 97 ? -17.128 -3.444 13.242 1.00 98.31 97 LYS A O 1
ATOM 743 N N . MET A 1 98 ? -19.316 -2.956 13.237 1.00 97.62 98 MET A N 1
ATOM 744 C CA . MET A 1 98 ? -19.386 -2.358 14.565 1.00 97.62 98 MET A CA 1
ATOM 745 C C . MET A 1 98 ? -20.088 -3.344 15.495 1.00 97.62 98 MET A C 1
ATOM 747 O O . MET A 1 98 ? -21.241 -3.706 15.272 1.00 97.62 98 MET A O 1
ATOM 751 N N . ILE A 1 99 ? -19.382 -3.788 16.525 1.00 97.38 99 ILE A N 1
ATOM 752 C CA . ILE A 1 99 ? -19.839 -4.791 17.479 1.00 97.38 99 ILE A CA 1
ATOM 753 C C . ILE A 1 99 ? -20.233 -4.079 18.769 1.00 97.38 99 ILE A C 1
ATOM 755 O O . ILE A 1 99 ? -19.453 -3.304 19.322 1.00 97.38 99 ILE A O 1
ATOM 759 N N . GLU A 1 100 ? -21.451 -4.341 19.226 1.00 96.50 100 GLU A N 1
ATOM 760 C CA . GLU A 1 100 ? -22.021 -3.841 20.475 1.00 96.50 100 GLU A CA 1
ATOM 761 C C . GLU A 1 100 ? -22.005 -4.981 21.499 1.00 96.50 100 GLU A C 1
ATOM 763 O O . GLU A 1 100 ? -22.586 -6.048 21.258 1.00 96.50 100 GLU A O 1
ATOM 768 N N . LEU A 1 101 ? -21.300 -4.760 22.606 1.00 95.44 101 LEU A N 1
ATOM 769 C CA . LEU A 1 101 ? -21.159 -5.704 23.712 1.00 95.44 101 LEU A CA 1
ATOM 770 C C . LEU A 1 101 ? -22.272 -5.471 24.736 1.00 95.44 101 LEU A C 1
ATOM 772 O O . LEU A 1 101 ? -22.578 -4.325 25.071 1.00 95.44 101 LEU A O 1
ATOM 776 N N . ASP A 1 102 ? -22.858 -6.551 25.249 1.00 94.12 102 ASP A N 1
ATOM 777 C CA . ASP A 1 102 ? -23.808 -6.461 26.356 1.00 94.12 102 ASP A CA 1
ATOM 778 C C . ASP A 1 102 ? -23.084 -6.104 27.675 1.00 94.12 102 ASP A C 1
ATOM 780 O O . ASP A 1 102 ? -21.870 -6.296 27.803 1.00 94.12 102 ASP A O 1
ATOM 784 N N . PRO A 1 103 ? -23.787 -5.572 28.693 1.00 90.62 103 PRO A N 1
ATOM 785 C CA . PRO A 1 103 ? -23.167 -5.253 29.976 1.00 90.62 103 PRO A CA 1
ATOM 786 C C . PRO A 1 103 ? -22.451 -6.463 30.596 1.00 90.62 103 PRO A C 1
ATOM 788 O O . PRO A 1 103 ? -23.064 -7.495 30.860 1.00 90.62 103 PRO A O 1
ATOM 791 N N . GLY A 1 104 ? -21.147 -6.322 30.851 1.00 86.50 104 GLY A N 1
ATOM 792 C CA . GLY A 1 104 ? -20.303 -7.395 31.391 1.00 86.50 104 GLY A CA 1
ATOM 793 C C . GLY A 1 104 ? -19.792 -8.401 30.351 1.00 86.50 104 GLY A C 1
ATOM 794 O O . GLY A 1 104 ? -19.029 -9.295 30.712 1.00 86.50 104 GLY A O 1
ATOM 795 N N . GLU A 1 105 ? -20.161 -8.257 29.076 1.00 91.06 105 GLU A N 1
ATOM 796 C CA . GLU A 1 105 ? -19.637 -9.073 27.982 1.00 91.06 105 GLU A CA 1
ATOM 797 C C . GLU A 1 105 ? -18.225 -8.608 27.595 1.00 91.06 105 GLU A C 1
ATOM 799 O O . GLU A 1 105 ? -17.968 -7.426 27.353 1.00 91.06 105 GLU A O 1
ATOM 804 N N . GLY A 1 106 ? -17.287 -9.554 27.549 1.00 90.31 106 GLY A N 1
ATOM 805 C CA . GLY A 1 106 ? -15.938 -9.305 27.056 1.00 90.31 106 GLY A CA 1
ATOM 806 C C . GLY A 1 106 ? -15.885 -9.279 25.530 1.00 90.31 106 GLY A C 1
ATOM 807 O O . GLY A 1 106 ? -16.717 -9.875 24.848 1.00 90.31 106 GLY A O 1
ATOM 808 N N . MET A 1 107 ? -14.861 -8.628 24.979 1.00 93.31 107 MET A N 1
ATOM 809 C CA . MET A 1 107 ? -14.587 -8.721 23.546 1.00 93.31 107 MET A CA 1
ATOM 810 C C . MET A 1 107 ? -14.267 -10.181 23.162 1.00 93.31 107 MET A C 1
ATOM 812 O O . MET A 1 107 ? -13.506 -10.831 23.887 1.00 93.31 107 MET A O 1
ATOM 816 N N . PRO A 1 108 ? -14.790 -10.689 22.027 1.00 93.44 108 PRO A N 1
ATOM 817 C CA . PRO A 1 108 ? -14.437 -12.008 21.512 1.00 93.44 108 PRO A CA 1
ATOM 818 C C . PRO A 1 108 ? -12.921 -12.246 21.453 1.00 93.44 108 PRO A C 1
ATOM 820 O O . PRO A 1 108 ? -12.146 -11.346 21.113 1.00 93.44 108 PRO A O 1
ATOM 823 N N . THR A 1 109 ? -12.490 -13.460 21.806 1.00 94.50 109 THR A N 1
ATOM 824 C CA . THR A 1 109 ? -11.067 -13.803 21.971 1.00 94.50 109 THR A CA 1
ATOM 825 C C . THR A 1 109 ? -10.266 -13.640 20.681 1.00 94.50 109 THR A C 1
ATOM 827 O O . THR A 1 109 ? -9.137 -13.164 20.724 1.00 94.50 109 THR A O 1
ATOM 830 N N . ASP A 1 110 ? -10.851 -13.970 19.532 1.00 95.06 110 ASP A N 1
ATOM 831 C CA . ASP A 1 110 ? -10.239 -13.796 18.213 1.00 95.06 110 ASP A CA 1
ATOM 832 C C . ASP A 1 110 ? -9.929 -12.321 17.910 1.00 95.06 110 ASP A C 1
ATOM 834 O O . ASP A 1 110 ? -8.834 -11.993 17.448 1.00 95.06 110 ASP A O 1
ATOM 838 N N . LEU A 1 111 ? -10.848 -11.411 18.247 1.00 96.94 111 LEU A N 1
ATOM 839 C CA . LEU A 1 111 ? -10.648 -9.969 18.091 1.00 96.94 111 LEU A CA 1
ATOM 840 C C . LEU A 1 111 ? -9.612 -9.427 19.080 1.00 96.94 111 LEU A C 1
ATOM 842 O O . LEU A 1 111 ? -8.795 -8.581 18.714 1.00 96.94 111 LEU A O 1
ATOM 846 N N . ALA A 1 112 ? -9.604 -9.940 20.314 1.00 96.31 112 ALA A N 1
ATOM 847 C CA . ALA A 1 112 ? -8.594 -9.595 21.313 1.00 96.31 112 ALA A CA 1
ATOM 848 C C . ALA A 1 112 ? -7.187 -10.008 20.868 1.00 96.31 112 ALA A C 1
ATOM 850 O O . ALA A 1 112 ? -6.259 -9.197 20.919 1.00 96.31 112 ALA A O 1
ATOM 851 N N . SER A 1 113 ? -7.037 -11.236 20.370 1.00 96.62 113 SER A N 1
ATOM 852 C CA . SER A 1 113 ? -5.781 -11.728 19.808 1.00 96.62 113 SER A CA 1
ATOM 853 C C . SER A 1 113 ? -5.355 -10.924 18.580 1.00 96.62 113 SER A C 1
ATOM 855 O O . SER A 1 113 ? -4.181 -10.569 18.468 1.00 96.62 113 SER A O 1
ATOM 857 N N . ARG A 1 114 ? -6.288 -10.567 17.683 1.00 97.31 114 ARG A N 1
ATOM 858 C CA . ARG A 1 114 ? -5.964 -9.723 16.525 1.00 97.31 114 ARG A CA 1
ATOM 859 C C . ARG A 1 114 ? -5.483 -8.338 16.953 1.00 97.31 114 ARG A C 1
ATOM 861 O O . ARG A 1 114 ? -4.434 -7.913 16.481 1.00 97.31 114 ARG A O 1
ATOM 868 N N . PHE A 1 115 ? -6.170 -7.668 17.881 1.00 97.94 115 PHE A N 1
ATOM 869 C CA . PHE A 1 115 ? -5.736 -6.369 18.413 1.00 97.94 115 PHE A CA 1
ATOM 870 C C . PHE A 1 115 ? -4.326 -6.431 19.020 1.00 97.94 115 PHE A C 1
ATOM 872 O O . PHE A 1 115 ? -3.504 -5.544 18.786 1.00 97.94 115 PHE A O 1
ATOM 879 N N . ALA A 1 116 ? -4.021 -7.497 19.765 1.00 96.88 116 ALA A N 1
ATOM 880 C CA . ALA A 1 116 ? -2.701 -7.680 20.355 1.00 96.88 116 ALA A CA 1
ATOM 881 C C . ALA A 1 116 ? -1.596 -7.789 19.289 1.00 96.88 116 ALA A C 1
ATOM 883 O O . ALA A 1 116 ? -0.507 -7.263 19.501 1.00 96.88 116 ALA A O 1
ATOM 884 N N . ASN A 1 117 ? -1.880 -8.396 18.132 1.00 96.38 117 ASN A N 1
ATOM 885 C CA . ASN A 1 117 ? -0.882 -8.711 17.103 1.00 96.38 117 ASN A CA 1
ATOM 886 C C . ASN A 1 117 ? -0.856 -7.752 15.901 1.00 96.38 117 ASN A C 1
ATOM 888 O O . ASN A 1 117 ? 0.156 -7.684 15.208 1.00 96.38 117 ASN A O 1
ATOM 892 N N . GLN A 1 118 ? -1.914 -6.978 15.649 1.00 97.38 118 GLN A N 1
ATOM 893 C CA . GLN A 1 118 ? -2.070 -6.183 14.417 1.00 97.38 118 GLN A CA 1
ATOM 894 C C . GLN A 1 118 ? -0.994 -5.109 14.189 1.00 97.38 118 GLN A C 1
ATOM 896 O O . GLN A 1 118 ? -0.853 -4.623 13.077 1.00 97.38 118 GLN A O 1
ATOM 901 N N . HIS A 1 119 ? -0.236 -4.728 15.219 1.00 97.12 119 HIS A N 1
ATOM 902 C CA . HIS A 1 119 ? 0.891 -3.797 15.091 1.00 97.12 119 HIS A CA 1
ATOM 903 C C . HIS A 1 119 ? 2.198 -4.477 14.652 1.00 97.12 119 HIS A C 1
ATOM 905 O O . HIS A 1 119 ? 3.128 -3.801 14.223 1.00 97.12 119 HIS A O 1
ATOM 911 N N . ASN A 1 120 ? 2.267 -5.806 14.760 1.00 97.25 120 ASN A N 1
ATOM 912 C CA . ASN A 1 120 ? 3.390 -6.619 14.300 1.00 97.25 120 ASN A CA 1
ATOM 913 C C . ASN A 1 120 ? 3.117 -7.239 12.928 1.00 97.25 120 ASN A C 1
ATOM 915 O O . ASN A 1 120 ? 4.064 -7.578 12.234 1.00 97.25 120 ASN A O 1
ATOM 919 N N . GLU A 1 121 ? 1.853 -7.392 12.527 1.00 97.12 121 GLU A N 1
ATOM 920 C CA . GLU A 1 121 ? 1.487 -7.897 11.202 1.00 97.12 121 GLU A CA 1
ATOM 921 C C . GLU A 1 121 ? 0.257 -7.190 10.624 1.00 97.12 121 GLU A C 1
ATOM 923 O O . GLU A 1 121 ? -0.855 -7.281 11.160 1.00 97.12 121 GLU A O 1
ATOM 928 N N . TYR A 1 122 ? 0.454 -6.496 9.505 1.00 98.06 122 TYR A N 1
ATOM 929 C CA . TYR A 1 122 ? -0.573 -5.671 8.878 1.00 98.06 122 TYR A CA 1
ATOM 930 C C . TYR A 1 122 ? -0.348 -5.481 7.377 1.00 98.06 122 TYR A C 1
ATOM 932 O O . TYR A 1 122 ? 0.748 -5.681 6.857 1.00 98.06 122 TYR A O 1
ATOM 940 N N . VAL A 1 123 ? -1.409 -5.059 6.689 1.00 98.25 123 VAL A N 1
ATOM 941 C CA . VAL A 1 123 ? -1.348 -4.649 5.283 1.00 98.25 123 VAL A CA 1
ATOM 942 C C . VAL A 1 123 ? -0.671 -3.287 5.177 1.00 98.25 123 VAL A C 1
ATOM 944 O O . VAL A 1 123 ? -1.039 -2.339 5.876 1.00 98.25 123 VAL A O 1
ATOM 947 N N . LYS A 1 124 ? 0.319 -3.192 4.296 1.00 97.88 124 LYS A N 1
ATOM 948 C CA . LYS A 1 124 ? 1.124 -2.001 4.063 1.00 97.88 124 LYS A CA 1
ATOM 949 C C . LYS A 1 124 ? 1.253 -1.753 2.564 1.00 97.88 124 LYS A C 1
ATOM 951 O O . LYS A 1 124 ? 1.850 -2.556 1.848 1.00 97.88 124 LYS A O 1
ATOM 956 N N . CYS A 1 125 ? 0.727 -0.629 2.102 1.00 98.25 125 CYS A N 1
ATOM 957 C CA . CYS A 1 125 ? 1.043 -0.117 0.778 1.00 98.25 125 CYS A CA 1
ATOM 958 C C . CYS A 1 125 ? 2.468 0.452 0.759 1.00 98.25 125 CYS A C 1
ATOM 960 O O . CYS A 1 125 ? 2.907 1.084 1.723 1.00 98.25 125 CYS A O 1
ATOM 962 N N . VAL A 1 126 ? 3.178 0.210 -0.338 1.00 97.94 126 VAL A N 1
ATOM 963 C CA . VAL A 1 126 ? 4.500 0.764 -0.634 1.00 97.94 126 VAL A CA 1
ATOM 964 C C . VAL A 1 126 ? 4.472 1.432 -2.000 1.00 97.94 126 VAL A C 1
ATOM 966 O O . VAL A 1 126 ? 3.711 1.020 -2.877 1.00 97.94 126 VAL A O 1
ATOM 969 N N . GLU A 1 127 ? 5.312 2.442 -2.170 1.00 97.50 127 GLU A N 1
ATOM 970 C CA . GLU A 1 127 ? 5.453 3.181 -3.419 1.00 97.50 127 GLU A CA 1
ATOM 971 C C . GLU A 1 127 ? 6.919 3.513 -3.702 1.00 97.50 127 GLU A C 1
ATOM 973 O O . GLU A 1 127 ? 7.753 3.531 -2.789 1.00 97.50 127 GLU A O 1
ATOM 978 N N . GLY A 1 128 ? 7.228 3.701 -4.982 1.00 95.94 128 GLY A N 1
ATOM 979 C CA . GLY A 1 128 ? 8.520 4.176 -5.458 1.00 95.94 128 GLY A CA 1
ATOM 980 C C . GLY A 1 128 ? 8.607 5.698 -5.506 1.00 95.94 128 GLY A C 1
ATOM 981 O O . GLY A 1 128 ? 7.838 6.417 -4.880 1.00 95.94 128 GLY A O 1
ATOM 982 N N . SER A 1 129 ? 9.578 6.184 -6.268 1.00 93.25 129 SER A N 1
ATOM 983 C CA . SER A 1 129 ? 9.645 7.592 -6.667 1.00 93.25 129 SER A CA 1
ATOM 984 C C . SER A 1 129 ? 9.237 7.716 -8.132 1.00 93.25 129 SER A C 1
ATOM 986 O O . SER A 1 129 ? 9.316 6.738 -8.877 1.00 93.25 129 SER A O 1
ATOM 988 N N . ASP A 1 130 ? 8.894 8.926 -8.573 1.00 93.06 130 ASP A N 1
ATOM 989 C CA . ASP A 1 130 ? 8.759 9.215 -10.002 1.00 93.06 130 ASP A CA 1
ATOM 990 C C . ASP A 1 130 ? 10.112 9.025 -10.696 1.00 93.06 130 ASP A C 1
ATOM 992 O O . ASP A 1 130 ? 11.106 9.681 -10.362 1.00 93.06 130 ASP A O 1
ATOM 996 N N . VAL A 1 131 ? 10.160 8.124 -11.675 1.00 92.38 131 VAL A N 1
ATOM 997 C CA . VAL A 1 131 ? 11.391 7.772 -12.386 1.00 92.38 131 VAL A CA 1
ATOM 998 C C . VAL A 1 131 ? 11.232 8.068 -13.866 1.00 92.38 131 VAL A C 1
ATOM 1000 O O . VAL A 1 131 ? 10.381 7.507 -14.552 1.00 92.38 131 VAL A O 1
ATOM 1003 N N . SER A 1 132 ? 12.092 8.955 -14.366 1.00 89.00 132 SER A N 1
ATOM 1004 C CA . SER A 1 132 ? 12.163 9.316 -15.780 1.00 89.00 132 SER A CA 1
ATOM 1005 C C . SER A 1 132 ? 12.972 8.295 -16.573 1.00 89.00 132 SER A C 1
ATOM 1007 O O . SER A 1 132 ? 14.068 7.906 -16.169 1.00 89.00 132 SER A O 1
ATOM 1009 N N . THR A 1 133 ? 12.483 7.937 -17.758 1.00 83.81 133 THR A N 1
ATOM 1010 C CA . THR A 1 133 ? 13.217 7.116 -18.732 1.00 83.81 133 THR A CA 1
ATOM 1011 C C . THR A 1 133 ? 14.354 7.869 -19.423 1.00 83.81 133 THR A C 1
ATOM 1013 O O . THR A 1 133 ? 15.090 7.282 -20.213 1.00 83.81 133 THR A O 1
ATOM 1016 N N . GLY A 1 134 ? 14.474 9.181 -19.198 1.00 82.31 134 GLY A N 1
ATOM 1017 C CA . GLY A 1 134 ? 15.251 10.061 -20.067 1.00 82.31 134 GLY A CA 1
ATOM 1018 C C . GLY A 1 134 ? 14.591 10.239 -21.441 1.00 82.31 134 GLY A C 1
ATOM 1019 O O . GLY A 1 134 ? 13.500 9.734 -21.692 1.00 82.31 134 GLY A O 1
ATOM 1020 N N . THR A 1 135 ? 15.238 10.983 -22.341 1.00 80.38 135 THR A N 1
ATOM 1021 C CA . THR A 1 135 ? 14.673 11.356 -23.656 1.00 80.38 135 THR A CA 1
ATOM 1022 C C . THR A 1 135 ? 14.548 10.200 -24.646 1.00 80.38 135 THR A C 1
ATOM 1024 O O . THR A 1 135 ? 13.838 10.337 -25.635 1.00 80.38 135 THR A O 1
ATOM 1027 N N . ALA A 1 136 ? 15.244 9.087 -24.420 1.00 86.75 136 ALA A N 1
ATOM 1028 C CA . ALA A 1 136 ? 15.121 7.878 -25.218 1.00 86.75 136 ALA A CA 1
ATOM 1029 C C . ALA A 1 136 ? 15.494 6.662 -24.371 1.00 86.75 136 ALA A C 1
ATOM 1031 O O . ALA A 1 136 ? 16.518 6.670 -23.687 1.00 86.75 136 ALA A O 1
ATOM 1032 N N . MET A 1 137 ? 14.694 5.604 -24.466 1.00 89.94 137 MET A N 1
ATOM 1033 C CA . MET A 1 137 ? 14.960 4.332 -23.803 1.00 89.94 137 MET A CA 1
ATOM 1034 C C . MET A 1 137 ? 15.307 3.297 -24.870 1.00 89.94 137 MET A C 1
ATOM 1036 O O . MET A 1 137 ? 14.431 2.857 -25.609 1.00 89.94 137 MET A O 1
ATOM 1040 N N . ALA A 1 138 ? 16.586 2.934 -24.986 1.00 91.62 138 ALA A N 1
ATOM 1041 C CA . ALA A 1 138 ? 17.038 1.923 -25.944 1.00 91.62 138 ALA A CA 1
ATOM 1042 C C . ALA A 1 138 ? 16.453 0.536 -25.621 1.00 91.62 138 ALA A C 1
ATOM 1044 O O . ALA A 1 138 ? 16.062 0.280 -24.481 1.00 91.62 138 ALA A O 1
ATOM 1045 N N . ASP A 1 139 ? 16.407 -0.363 -26.607 1.00 91.25 139 ASP A N 1
ATOM 1046 C CA . ASP A 1 139 ? 15.984 -1.747 -26.370 1.00 91.25 139 ASP A CA 1
ATOM 1047 C C . ASP A 1 139 ? 16.878 -2.411 -25.315 1.00 91.25 139 ASP A C 1
ATOM 1049 O O . ASP A 1 139 ? 18.103 -2.273 -25.324 1.00 91.25 139 ASP A O 1
ATOM 1053 N N . GLY A 1 140 ? 16.245 -3.092 -24.366 1.00 91.50 140 GLY A N 1
ATOM 1054 C CA . GLY A 1 140 ? 16.893 -3.717 -23.225 1.00 91.50 140 GLY A CA 1
ATOM 1055 C C . GLY A 1 140 ? 17.413 -2.765 -22.144 1.00 91.50 140 GLY A C 1
ATOM 1056 O O . GLY A 1 140 ? 17.972 -3.250 -21.161 1.00 91.50 140 GLY A O 1
ATOM 1057 N N . ALA A 1 141 ? 17.234 -1.448 -22.283 1.00 93.00 141 ALA A N 1
ATOM 1058 C CA . ALA A 1 141 ? 17.517 -0.516 -21.196 1.00 93.00 141 ALA A CA 1
ATOM 1059 C C . ALA A 1 141 ? 16.549 -0.752 -20.028 1.00 93.00 141 ALA A C 1
ATOM 1061 O O . ALA A 1 141 ? 15.386 -1.096 -20.247 1.00 93.00 141 ALA A O 1
ATOM 1062 N N . GLU A 1 142 ? 17.026 -0.537 -18.802 1.00 94.00 142 GLU A N 1
ATOM 1063 C CA . GLU A 1 142 ? 16.235 -0.656 -17.577 1.00 94.00 142 GLU A CA 1
ATOM 1064 C C . GLU A 1 142 ? 16.261 0.647 -16.777 1.00 94.00 142 GLU A C 1
ATOM 1066 O O . GLU A 1 142 ? 17.284 1.332 -16.720 1.00 94.00 142 GLU A O 1
ATOM 1071 N N . VAL A 1 143 ? 15.148 0.957 -16.117 1.00 94.31 143 VAL A N 1
ATOM 1072 C CA . VAL A 1 143 ? 15.059 2.002 -15.093 1.00 94.31 143 VAL A CA 1
ATOM 1073 C C . VAL A 1 143 ? 14.529 1.404 -13.796 1.00 94.31 143 VAL A C 1
ATOM 1075 O O . VAL A 1 143 ? 13.570 0.633 -13.808 1.00 94.31 143 VAL A O 1
ATOM 1078 N N . SER A 1 144 ? 15.177 1.723 -12.675 1.00 96.25 144 SER A N 1
ATOM 1079 C CA . SER A 1 144 ? 14.782 1.213 -11.358 1.00 96.25 144 SER A CA 1
ATOM 1080 C C . SER A 1 144 ? 13.612 2.020 -10.815 1.00 96.25 144 SER A C 1
ATOM 1082 O O . SER A 1 144 ? 13.741 3.230 -10.675 1.00 96.25 144 SER A O 1
ATOM 1084 N N . LEU A 1 145 ? 12.492 1.357 -10.531 1.00 96.62 145 LEU A N 1
ATOM 1085 C CA . LEU A 1 145 ? 11.266 1.980 -10.028 1.00 96.62 145 LEU A CA 1
ATOM 1086 C C . LEU A 1 145 ? 11.165 1.906 -8.504 1.00 96.62 145 LEU A C 1
ATOM 1088 O O . LEU A 1 145 ? 10.651 2.819 -7.864 1.00 96.62 145 LEU A O 1
ATOM 1092 N N . TYR A 1 146 ? 11.627 0.800 -7.923 1.00 98.06 146 TYR A N 1
ATOM 1093 C CA . TYR A 1 146 ? 11.483 0.531 -6.500 1.00 98.06 146 TYR A CA 1
ATOM 1094 C C . TYR A 1 146 ? 12.590 -0.390 -5.998 1.00 98.06 146 TYR A C 1
ATOM 1096 O O . TYR A 1 146 ? 13.026 -1.299 -6.707 1.00 98.06 146 TYR A O 1
ATOM 1104 N N . SER A 1 147 ? 13.014 -0.176 -4.755 1.00 97.69 147 SER A N 1
ATOM 1105 C CA . SER A 1 147 ? 13.915 -1.070 -4.036 1.00 97.69 147 SER A CA 1
ATOM 1106 C C . SER A 1 147 ? 13.536 -1.103 -2.561 1.00 97.69 147 SER A C 1
ATOM 1108 O O . SER A 1 147 ? 13.220 -0.067 -1.971 1.00 97.69 147 SER A O 1
ATOM 1110 N N . LEU A 1 148 ? 13.560 -2.294 -1.972 1.00 97.75 148 LEU A N 1
ATOM 1111 C CA . LEU A 1 148 ? 13.299 -2.503 -0.555 1.00 97.75 148 LEU A CA 1
ATOM 1112 C C . LEU A 1 148 ? 14.210 -3.597 -0.015 1.00 97.75 148 LEU A C 1
ATOM 1114 O O . LEU A 1 148 ? 14.205 -4.721 -0.516 1.00 97.75 148 LEU A O 1
ATOM 1118 N N . THR A 1 149 ? 14.903 -3.271 1.071 1.00 97.88 149 THR A N 1
ATOM 1119 C CA . THR A 1 149 ? 15.643 -4.219 1.903 1.00 97.88 149 THR A CA 1
ATOM 1120 C C . THR A 1 149 ? 15.044 -4.162 3.308 1.00 97.88 149 THR A C 1
ATOM 1122 O O . THR A 1 149 ? 15.271 -3.177 4.019 1.00 97.88 149 THR A O 1
ATOM 1125 N N . PRO A 1 150 ? 14.221 -5.145 3.717 1.00 96.50 150 PRO A N 1
ATOM 1126 C CA . PRO A 1 150 ? 13.707 -5.208 5.078 1.00 96.50 150 PRO A CA 1
ATOM 1127 C C . PRO A 1 150 ? 14.855 -5.376 6.074 1.00 96.50 150 PRO A C 1
ATOM 1129 O O . PRO A 1 150 ? 15.871 -6.002 5.768 1.00 96.50 150 PRO A O 1
ATOM 1132 N N . THR A 1 151 ? 14.689 -4.854 7.287 1.00 96.00 151 THR A N 1
ATOM 1133 C CA . THR A 1 151 ? 15.650 -5.152 8.359 1.00 96.00 151 THR A CA 1
ATOM 1134 C C . THR A 1 151 ? 15.591 -6.635 8.746 1.00 96.00 151 THR A C 1
ATOM 1136 O O . THR A 1 151 ? 14.592 -7.304 8.489 1.00 96.00 151 THR A O 1
ATOM 1139 N N . THR A 1 152 ? 16.622 -7.152 9.422 1.00 95.38 152 THR A N 1
ATOM 1140 C CA . THR A 1 152 ? 16.718 -8.565 9.849 1.00 95.38 152 THR A CA 1
ATOM 1141 C C . THR A 1 152 ? 15.466 -9.102 10.565 1.00 95.38 152 THR A C 1
ATOM 1143 O O . THR A 1 152 ? 15.157 -10.287 10.476 1.00 95.38 152 THR A O 1
ATOM 1146 N N . ILE A 1 153 ? 14.730 -8.244 11.283 1.00 96.00 153 ILE A N 1
ATOM 1147 C CA . ILE A 1 153 ? 13.519 -8.610 12.042 1.00 96.00 153 ILE A CA 1
ATOM 1148 C C . ILE A 1 153 ? 12.218 -8.288 11.297 1.00 96.00 153 ILE A C 1
ATOM 1150 O O . ILE A 1 153 ? 11.155 -8.193 11.911 1.00 96.00 153 ILE A O 1
ATOM 1154 N N . GLU A 1 154 ? 12.275 -8.063 9.991 1.00 96.75 154 GLU A N 1
ATOM 1155 C CA . GLU A 1 154 ? 11.128 -7.711 9.165 1.00 96.75 154 GLU A CA 1
ATOM 1156 C C . GLU A 1 154 ? 11.000 -8.660 7.981 1.00 96.75 154 GLU A C 1
ATOM 1158 O O . GLU A 1 154 ? 11.973 -9.186 7.451 1.00 96.75 154 GLU A O 1
ATOM 1163 N N . LYS A 1 155 ? 9.760 -8.866 7.554 1.00 97.44 155 LYS A N 1
ATOM 1164 C CA . LYS A 1 155 ? 9.406 -9.635 6.371 1.00 97.44 155 LYS A CA 1
ATOM 1165 C C . LYS A 1 155 ? 8.312 -8.892 5.626 1.00 97.44 155 LYS A C 1
ATOM 1167 O O . LYS A 1 155 ? 7.333 -8.449 6.234 1.00 97.44 155 LYS A O 1
ATOM 1172 N N . TYR A 1 156 ? 8.475 -8.788 4.316 1.00 98.12 156 TYR A N 1
ATOM 1173 C CA . TYR A 1 156 ? 7.471 -8.246 3.412 1.00 98.12 156 TYR A CA 1
ATOM 1174 C C . TYR A 1 156 ? 7.022 -9.348 2.468 1.00 98.12 156 TYR A C 1
ATOM 1176 O O . TYR A 1 156 ? 7.835 -10.059 1.885 1.00 98.12 156 TYR A O 1
ATOM 1184 N N . LEU A 1 157 ? 5.717 -9.503 2.317 1.00 97.88 157 LEU A N 1
ATOM 1185 C CA . LEU A 1 157 ? 5.134 -10.417 1.350 1.00 97.88 157 LEU A CA 1
ATOM 1186 C C . LEU A 1 157 ? 4.346 -9.590 0.338 1.00 97.88 157 LEU A C 1
ATOM 1188 O O . LEU A 1 157 ? 3.330 -8.993 0.678 1.00 97.88 157 LEU A O 1
ATOM 1192 N N . PHE A 1 158 ? 4.825 -9.542 -0.899 1.00 97.75 158 PHE A N 1
ATOM 1193 C CA . PHE A 1 158 ? 4.128 -8.923 -2.020 1.00 97.75 158 PHE A CA 1
ATOM 1194 C C . PHE A 1 158 ? 3.078 -9.913 -2.516 1.00 97.75 158 PHE A C 1
ATOM 1196 O O . PHE A 1 158 ? 3.383 -10.831 -3.273 1.00 97.75 158 PHE A O 1
ATOM 1203 N N . ASN A 1 159 ? 1.856 -9.772 -2.012 1.00 95.75 159 ASN A N 1
ATOM 1204 C CA . ASN A 1 159 ? 0.743 -10.690 -2.252 1.00 95.75 159 ASN A CA 1
ATOM 1205 C C . ASN A 1 159 ? -0.574 -9.957 -2.508 1.00 95.75 159 ASN A C 1
ATOM 1207 O O . ASN A 1 159 ? -1.622 -10.502 -2.195 1.00 95.75 159 ASN A O 1
ATOM 1211 N N . GLY A 1 160 ? -0.527 -8.720 -2.986 1.00 95.38 160 GLY A N 1
ATOM 1212 C CA . GLY A 1 160 ? -1.715 -7.948 -3.321 1.00 95.38 160 GLY A CA 1
ATOM 1213 C C . GLY A 1 160 ? -1.541 -7.245 -4.657 1.00 95.38 160 GLY A C 1
ATOM 1214 O O . GLY A 1 160 ? -0.763 -7.687 -5.506 1.00 95.38 160 GLY A O 1
ATOM 1215 N N . LEU A 1 161 ? -2.257 -6.136 -4.829 1.00 96.50 161 LEU A N 1
ATOM 1216 C CA . LEU A 1 161 ? -2.151 -5.310 -6.027 1.00 96.50 161 LEU A CA 1
ATOM 1217 C C . LEU A 1 161 ? -0.708 -4.843 -6.243 1.00 96.50 161 LEU A C 1
ATOM 1219 O O . LEU A 1 161 ? -0.046 -4.436 -5.289 1.00 96.50 161 LEU A O 1
ATOM 1223 N N . ALA A 1 162 ? -0.243 -4.873 -7.486 1.00 96.62 162 ALA A N 1
ATOM 1224 C CA . ALA A 1 162 ? 1.045 -4.320 -7.886 1.00 96.62 162 ALA A CA 1
ATOM 1225 C C . ALA A 1 162 ? 0.847 -3.560 -9.194 1.00 96.62 162 ALA A C 1
ATOM 1227 O O . ALA A 1 162 ? 0.520 -4.166 -10.213 1.00 96.62 162 ALA A O 1
ATOM 1228 N N . LEU A 1 163 ? 1.004 -2.239 -9.141 1.00 95.38 163 LEU A N 1
ATOM 1229 C CA . LEU A 1 163 ? 0.648 -1.331 -10.219 1.00 95.38 163 LEU A CA 1
ATOM 1230 C C . LEU A 1 163 ? 1.824 -0.431 -10.607 1.00 95.38 163 LEU A C 1
ATOM 1232 O O . LEU A 1 163 ? 2.689 -0.126 -9.785 1.00 95.38 163 LEU A O 1
ATOM 1236 N N . VAL A 1 164 ? 1.839 0.013 -11.859 1.00 93.50 164 VAL A N 1
ATOM 1237 C CA . VAL A 1 164 ? 2.769 1.018 -12.376 1.00 93.50 164 VAL A CA 1
ATOM 1238 C C . VAL A 1 164 ? 1.974 2.091 -13.099 1.00 93.50 164 VAL A C 1
ATOM 1240 O O . VAL A 1 164 ? 1.372 1.824 -14.139 1.00 93.50 164 VAL A O 1
ATOM 1243 N N . ASP A 1 165 ? 1.995 3.306 -12.565 1.00 88.94 165 ASP A N 1
ATOM 1244 C CA . ASP A 1 165 ? 1.397 4.459 -13.225 1.00 88.94 165 ASP A CA 1
ATOM 1245 C C . ASP A 1 165 ? 2.394 5.140 -14.165 1.00 88.94 165 ASP A C 1
ATOM 1247 O O . ASP A 1 165 ? 3.606 5.137 -13.929 1.00 88.94 165 ASP A O 1
ATOM 1251 N N . GLN A 1 166 ? 1.870 5.737 -15.231 1.00 84.75 166 GLN A N 1
ATOM 1252 C CA . GLN A 1 166 ? 2.621 6.608 -16.120 1.00 84.75 166 GLN A CA 1
ATOM 1253 C C . GLN A 1 166 ? 2.279 8.062 -15.792 1.00 84.75 166 GLN A C 1
ATOM 1255 O O . GLN A 1 166 ? 1.360 8.651 -16.358 1.00 84.75 166 GLN A O 1
ATOM 1260 N N . VAL A 1 167 ? 3.058 8.658 -14.892 1.00 76.94 167 VAL A N 1
ATOM 1261 C CA . VAL A 1 167 ? 2.805 10.013 -14.374 1.00 76.94 167 VAL A CA 1
ATOM 1262 C C . VAL A 1 167 ? 3.090 11.114 -15.404 1.00 76.94 167 VAL A C 1
ATOM 1264 O O . VAL A 1 167 ? 2.568 12.223 -15.301 1.00 76.94 167 VAL A O 1
ATOM 1267 N N . ALA A 1 168 ? 3.872 10.804 -16.444 1.00 74.38 168 ALA A N 1
ATOM 1268 C CA . ALA A 1 168 ? 4.014 11.643 -17.630 1.00 74.38 168 ALA A CA 1
ATOM 1269 C C . ALA A 1 168 ? 4.188 10.788 -18.892 1.00 74.38 168 ALA A C 1
ATOM 1271 O O . ALA A 1 168 ? 5.087 9.942 -18.973 1.00 74.38 168 ALA A O 1
ATOM 1272 N N . ALA A 1 169 ? 3.343 11.035 -19.894 1.00 67.94 169 ALA A N 1
ATOM 1273 C CA . ALA A 1 169 ? 3.435 10.374 -21.189 1.00 67.94 169 ALA A CA 1
ATOM 1274 C C . ALA A 1 169 ? 4.570 10.964 -22.044 1.00 67.94 169 ALA A C 1
ATOM 1276 O O . ALA A 1 169 ? 4.667 12.180 -22.219 1.00 67.94 169 ALA A O 1
ATOM 1277 N N . GLY A 1 170 ? 5.400 10.093 -22.624 1.00 64.50 170 GLY A N 1
ATOM 1278 C CA . GLY A 1 170 ? 6.283 10.462 -23.735 1.00 64.50 170 GLY A CA 1
ATOM 1279 C C . GLY A 1 170 ? 5.502 10.625 -25.054 1.00 64.50 170 GLY A C 1
ATOM 1280 O O . GLY A 1 170 ? 4.376 10.146 -25.178 1.00 64.50 170 GLY A O 1
ATOM 1281 N N . SER A 1 171 ? 6.093 11.288 -26.061 1.00 54.38 171 SER A N 1
ATOM 1282 C CA . SER A 1 171 ? 5.557 11.376 -27.444 1.00 54.38 171 SER A CA 1
ATOM 1283 C C . SER A 1 171 ? 5.259 9.964 -28.025 1.00 54.38 171 SER A C 1
ATOM 1285 O O . SER A 1 171 ? 5.905 9.010 -27.586 1.00 54.38 171 SER A O 1
ATOM 1287 N N . PRO A 1 172 ? 4.292 9.779 -28.958 1.00 57.34 172 PRO A N 1
ATOM 1288 C CA . PRO A 1 172 ? 3.479 8.557 -29.067 1.00 57.34 172 PRO A CA 1
ATOM 1289 C C . PRO A 1 172 ? 4.316 7.338 -29.490 1.00 57.34 172 PRO A C 1
ATOM 1291 O O . PRO A 1 172 ? 5.252 7.473 -30.268 1.00 57.34 172 PRO A O 1
ATOM 1294 N N . ALA A 1 173 ? 4.029 6.099 -29.102 1.00 62.53 173 ALA A N 1
ATOM 1295 C CA . ALA A 1 173 ? 3.018 5.540 -28.222 1.00 62.53 173 ALA A CA 1
ATOM 1296 C C . ALA A 1 173 ? 3.670 4.304 -27.591 1.00 62.53 173 ALA A C 1
ATOM 1298 O O . ALA A 1 173 ? 4.178 3.434 -28.307 1.00 62.53 173 ALA A O 1
ATOM 1299 N N . GLU A 1 174 ? 3.701 4.229 -26.264 1.00 79.50 174 GLU A N 1
ATOM 1300 C CA . GLU A 1 174 ? 3.930 2.930 -25.652 1.00 79.50 174 GLU A CA 1
ATOM 1301 C C . GLU A 1 174 ? 2.761 2.020 -26.053 1.00 79.50 174 GLU A C 1
ATOM 1303 O O . GLU A 1 174 ? 1.604 2.416 -25.945 1.00 79.50 174 GLU A O 1
ATOM 1308 N N . ALA A 1 175 ? 3.068 0.839 -26.578 1.00 85.69 175 ALA A N 1
ATOM 1309 C CA . ALA A 1 175 ? 2.089 -0.172 -26.943 1.00 85.69 175 ALA A CA 1
ATOM 1310 C C . ALA A 1 175 ? 2.234 -1.385 -26.021 1.00 85.69 175 ALA A C 1
ATOM 1312 O O . ALA A 1 175 ? 3.263 -1.553 -25.361 1.00 85.69 175 ALA A O 1
ATOM 1313 N N . GLU A 1 176 ? 1.222 -2.247 -26.017 1.00 87.38 176 GLU A N 1
ATOM 1314 C CA . GLU A 1 176 ? 1.227 -3.484 -25.237 1.00 87.38 176 GLU A CA 1
ATOM 1315 C C . GLU A 1 176 ? 2.496 -4.317 -25.484 1.00 87.38 176 GLU A C 1
ATOM 1317 O O . GLU A 1 176 ? 2.892 -4.636 -26.618 1.00 87.38 176 GLU A O 1
ATOM 1322 N N . GLY A 1 177 ? 3.159 -4.652 -24.379 1.00 88.81 177 GLY A N 1
ATOM 1323 C CA . GLY A 1 177 ? 4.422 -5.368 -24.320 1.00 88.81 177 GLY A CA 1
ATOM 1324 C C . GLY A 1 177 ? 5.623 -4.626 -24.907 1.00 88.81 177 GLY A C 1
ATOM 1325 O O . GLY A 1 177 ? 6.600 -5.275 -25.273 1.00 88.81 177 GLY A O 1
ATOM 1326 N N . ASN A 1 178 ? 5.589 -3.295 -25.003 1.00 91.06 178 ASN A N 1
ATOM 1327 C CA . ASN A 1 178 ? 6.802 -2.503 -25.228 1.00 91.06 178 ASN A CA 1
ATOM 1328 C C . ASN A 1 178 ? 7.643 -2.370 -23.954 1.00 91.06 178 ASN A C 1
ATOM 1330 O O . ASN A 1 178 ? 8.871 -2.344 -24.043 1.00 91.06 178 ASN A O 1
ATOM 1334 N N . ILE A 1 179 ? 6.995 -2.296 -22.787 1.00 92.44 179 ILE A N 1
ATOM 1335 C CA . ILE A 1 179 ? 7.651 -2.184 -21.483 1.00 92.44 179 ILE A CA 1
ATOM 1336 C C . ILE A 1 179 ? 7.303 -3.398 -20.624 1.00 92.44 179 ILE A C 1
ATOM 1338 O O . ILE A 1 179 ? 6.135 -3.698 -20.392 1.00 92.44 179 ILE A O 1
ATOM 1342 N N . GLY A 1 180 ? 8.338 -4.068 -20.126 1.00 94.62 180 GLY A N 1
ATOM 1343 C CA . GLY A 1 180 ? 8.222 -5.154 -19.165 1.00 94.62 180 GLY A CA 1
ATOM 1344 C C . GLY A 1 180 ? 8.657 -4.725 -17.769 1.00 94.62 180 GLY A C 1
ATOM 1345 O O . GLY A 1 180 ? 9.738 -4.165 -17.593 1.00 94.62 180 GLY A O 1
ATOM 1346 N N . ILE A 1 181 ? 7.840 -5.016 -16.765 1.00 96.31 181 ILE A N 1
ATOM 1347 C CA . ILE A 1 181 ? 8.138 -4.824 -15.349 1.00 96.31 181 ILE A CA 1
ATOM 1348 C C . ILE A 1 181 ? 8.791 -6.090 -14.809 1.00 96.31 181 ILE A C 1
ATOM 1350 O O . ILE A 1 181 ? 8.198 -7.171 -14.792 1.00 96.31 181 ILE A O 1
ATOM 1354 N N . ARG A 1 182 ? 10.045 -5.962 -14.386 1.00 96.25 182 ARG A N 1
ATOM 1355 C CA . ARG A 1 182 ? 10.880 -7.068 -13.922 1.00 96.25 182 ARG A CA 1
ATOM 1356 C C . ARG A 1 182 ? 11.128 -6.938 -12.433 1.00 96.25 182 ARG A C 1
ATOM 1358 O O . ARG A 1 182 ? 11.601 -5.903 -11.965 1.00 96.25 182 ARG A O 1
ATOM 1365 N N . LEU A 1 183 ? 10.826 -8.009 -11.711 1.00 96.75 183 LEU A N 1
ATOM 1366 C CA . LEU A 1 183 ? 11.124 -8.134 -10.293 1.00 96.75 183 LEU A CA 1
ATOM 1367 C C . LEU A 1 183 ? 12.430 -8.905 -10.127 1.00 96.75 183 LEU A C 1
ATOM 1369 O O . LEU A 1 183 ? 12.653 -9.912 -10.799 1.00 96.75 183 LEU A O 1
ATOM 1373 N N . TYR A 1 184 ? 13.279 -8.425 -9.233 1.00 97.62 184 TYR A N 1
ATOM 1374 C CA . TYR A 1 184 ? 14.565 -9.015 -8.897 1.00 97.62 184 TYR A CA 1
ATOM 1375 C C . TYR A 1 184 ? 14.607 -9.298 -7.402 1.00 97.62 184 TYR A C 1
ATOM 1377 O O . TYR A 1 184 ? 14.197 -8.447 -6.619 1.00 97.62 184 TYR A O 1
ATOM 1385 N N . LEU A 1 185 ? 15.138 -10.453 -7.012 1.00 97.44 185 LEU A N 1
ATOM 1386 C CA . LEU A 1 185 ? 15.449 -10.785 -5.624 1.00 97.44 185 LEU A CA 1
ATOM 1387 C C . LEU A 1 185 ? 16.955 -11.022 -5.516 1.00 97.44 185 LEU A C 1
ATOM 1389 O O . LEU A 1 185 ? 17.499 -11.866 -6.226 1.00 97.44 185 LEU A O 1
ATOM 1393 N N . ASP A 1 186 ? 17.635 -10.224 -4.695 1.00 96.88 186 ASP A N 1
ATOM 1394 C CA . ASP A 1 186 ? 19.099 -10.214 -4.547 1.00 96.88 186 ASP A CA 1
ATOM 1395 C C . ASP A 1 186 ? 19.846 -10.112 -5.889 1.00 96.88 186 ASP A C 1
ATOM 1397 O O . ASP A 1 186 ? 20.865 -10.761 -6.133 1.00 96.88 186 ASP A O 1
ATOM 1401 N N . GLY A 1 187 ? 19.298 -9.304 -6.800 1.00 94.75 187 GLY A N 1
ATOM 1402 C CA . GLY A 1 187 ? 19.835 -9.096 -8.145 1.00 94.75 187 GLY A CA 1
ATOM 1403 C C . GLY A 1 187 ? 19.517 -10.208 -9.152 1.00 94.75 187 GLY A C 1
ATOM 1404 O O . GLY A 1 187 ? 19.808 -10.040 -10.337 1.00 94.75 187 GLY A O 1
ATOM 1405 N N . ALA A 1 188 ? 18.884 -11.312 -8.741 1.00 95.25 188 ALA A N 1
ATOM 1406 C CA . ALA A 1 188 ? 18.417 -12.355 -9.650 1.00 95.25 188 ALA A CA 1
ATOM 1407 C C . ALA A 1 188 ? 16.988 -12.049 -10.143 1.00 95.25 188 ALA A C 1
ATOM 1409 O O . ALA A 1 188 ? 16.092 -11.869 -9.317 1.00 95.25 188 ALA A O 1
ATOM 1410 N N . PRO A 1 189 ? 16.730 -11.986 -11.464 1.00 94.94 189 PRO A N 1
ATOM 1411 C CA . PRO A 1 189 ? 15.385 -11.739 -11.977 1.00 94.94 189 PRO A CA 1
ATOM 1412 C C . PRO A 1 189 ? 14.458 -12.927 -11.695 1.00 94.94 189 PRO A C 1
ATOM 1414 O O . PRO A 1 189 ? 14.824 -14.080 -11.917 1.00 94.94 189 PRO A O 1
ATOM 1417 N N . LEU A 1 190 ? 13.228 -12.630 -11.285 1.00 93.62 190 LEU A N 1
ATOM 1418 C CA . LEU A 1 190 ? 12.141 -13.591 -11.069 1.00 93.62 190 LEU A CA 1
ATOM 1419 C C . LEU A 1 190 ? 11.362 -13.868 -12.367 1.00 93.62 190 LEU A C 1
ATOM 1421 O O . LEU A 1 190 ? 10.138 -13.932 -12.379 1.00 93.62 190 LEU A O 1
ATOM 1425 N N . ASP A 1 191 ? 12.089 -13.966 -13.476 1.00 91.81 191 ASP A N 1
ATOM 1426 C CA . ASP A 1 191 ? 11.568 -14.091 -14.835 1.00 91.81 191 ASP A CA 1
ATOM 1427 C C . ASP A 1 191 ? 12.622 -14.771 -15.731 1.00 91.81 191 ASP A C 1
ATOM 1429 O O . ASP A 1 191 ? 13.764 -14.988 -15.309 1.00 91.81 191 ASP A O 1
ATOM 1433 N N . HIS A 1 192 ? 12.290 -15.107 -16.980 1.00 85.44 192 HIS A N 1
ATOM 1434 C CA . HIS A 1 192 ? 13.266 -15.691 -17.896 1.00 85.44 192 HIS A CA 1
ATOM 1435 C C . HIS A 1 192 ? 14.425 -14.736 -18.221 1.00 85.44 192 HIS A C 1
ATOM 1437 O O . HIS A 1 192 ? 14.296 -13.518 -18.359 1.00 85.44 192 HIS A O 1
ATOM 1443 N N . LEU A 1 193 ? 15.607 -15.332 -18.386 1.00 86.00 193 LEU A N 1
ATOM 1444 C CA . LEU A 1 193 ? 16.836 -14.616 -18.739 1.00 86.00 193 LEU A CA 1
ATOM 1445 C C . LEU A 1 193 ? 16.956 -14.369 -20.249 1.00 86.00 193 LEU A C 1
ATOM 1447 O O . LEU A 1 193 ? 17.467 -13.334 -20.676 1.00 86.00 193 LEU A O 1
ATOM 1451 N N . LEU A 1 194 ? 16.501 -15.330 -21.056 1.00 82.94 194 LEU A N 1
ATOM 1452 C CA . LEU A 1 194 ? 16.668 -15.337 -22.508 1.00 82.94 194 LEU A CA 1
ATOM 1453 C C . LEU A 1 194 ? 15.499 -14.621 -23.188 1.00 82.94 194 LEU A C 1
ATOM 1455 O O . LEU A 1 194 ? 14.360 -15.053 -23.056 1.00 82.94 194 LEU A O 1
ATOM 1459 N N . SER A 1 195 ? 15.772 -13.598 -24.001 1.00 77.44 195 SER A N 1
ATOM 1460 C CA . SER A 1 195 ? 14.735 -12.918 -24.800 1.00 77.44 195 SER A CA 1
ATOM 1461 C C . SER A 1 195 ? 14.036 -13.842 -25.806 1.00 77.44 195 SER A C 1
ATOM 1463 O O . SER A 1 195 ? 12.901 -13.590 -26.196 1.00 77.44 195 SER A O 1
ATOM 1465 N N . ALA A 1 196 ? 14.685 -14.941 -26.204 1.00 84.00 196 ALA A N 1
ATOM 1466 C CA . ALA A 1 196 ? 14.094 -15.956 -27.073 1.00 84.00 196 ALA A CA 1
ATOM 1467 C C . ALA A 1 196 ? 12.937 -16.731 -26.411 1.00 84.00 196 ALA A C 1
ATOM 1469 O O . ALA A 1 196 ? 12.120 -17.310 -27.122 1.00 84.00 196 ALA A O 1
ATOM 1470 N N . SER A 1 197 ? 12.851 -16.734 -25.075 1.00 85.06 197 SER A N 1
ATOM 1471 C CA . SER A 1 197 ? 11.753 -17.369 -24.333 1.00 85.06 197 SER A CA 1
ATOM 1472 C C . SER A 1 197 ? 10.481 -16.515 -24.291 1.00 85.06 197 SER A C 1
ATOM 1474 O O . SER A 1 197 ? 9.441 -17.000 -23.854 1.00 85.06 197 SER A O 1
ATOM 1476 N N . GLY A 1 198 ? 10.552 -15.262 -24.749 1.00 86.62 198 GLY A N 1
ATOM 1477 C CA . GLY A 1 198 ? 9.449 -14.307 -24.739 1.00 86.62 198 GLY A CA 1
ATOM 1478 C C . GLY A 1 198 ? 9.894 -12.905 -24.322 1.00 86.62 198 GLY A C 1
ATOM 1479 O O . GLY A 1 198 ? 11.045 -12.670 -23.937 1.00 86.62 198 GLY A O 1
ATOM 1480 N N . ARG A 1 199 ? 8.957 -11.952 -24.368 1.00 90.00 199 ARG A N 1
ATOM 1481 C CA . ARG A 1 199 ? 9.162 -10.610 -23.802 1.00 90.00 199 ARG A CA 1
ATOM 1482 C C . ARG A 1 199 ? 9.408 -10.734 -22.299 1.00 90.00 199 ARG A C 1
ATOM 1484 O O . ARG A 1 199 ? 8.727 -11.503 -21.636 1.00 90.00 199 ARG A O 1
ATOM 1491 N N . ARG A 1 200 ? 10.430 -10.038 -21.802 1.00 93.31 200 ARG A N 1
ATOM 1492 C CA . ARG A 1 200 ? 10.852 -10.097 -20.395 1.00 93.31 200 ARG A CA 1
ATOM 1493 C C . ARG A 1 200 ? 9.973 -9.188 -19.546 1.00 93.31 200 ARG A C 1
ATOM 1495 O O . ARG A 1 200 ? 9.723 -8.058 -19.950 1.00 93.31 200 ARG A O 1
ATOM 1502 N N . GLY A 1 201 ? 9.618 -9.647 -18.357 1.00 93.50 201 GLY A N 1
ATOM 1503 C CA . GLY A 1 201 ? 8.804 -8.945 -17.379 1.00 93.50 201 GLY A CA 1
ATOM 1504 C C . GLY A 1 201 ? 7.306 -9.091 -17.616 1.00 93.50 201 GLY A C 1
ATOM 1505 O O . GLY A 1 201 ? 6.846 -9.551 -18.660 1.00 93.50 201 GLY A O 1
ATOM 1506 N N . ILE A 1 202 ? 6.548 -8.661 -16.615 1.00 94.56 202 ILE A N 1
ATOM 1507 C CA . ILE A 1 202 ? 5.099 -8.498 -16.711 1.00 94.56 202 ILE A CA 1
ATOM 1508 C C . ILE A 1 202 ? 4.830 -7.264 -17.571 1.00 94.56 202 ILE A C 1
ATOM 1510 O O . ILE A 1 202 ? 5.476 -6.236 -17.392 1.00 94.56 202 ILE A O 1
ATOM 1514 N N . ASP A 1 203 ? 3.893 -7.346 -18.508 1.00 92.81 203 ASP A N 1
ATOM 1515 C CA . ASP A 1 203 ? 3.549 -6.201 -19.350 1.00 92.81 203 ASP A CA 1
ATOM 1516 C C . ASP A 1 203 ? 3.052 -5.015 -18.506 1.00 92.81 203 ASP A C 1
ATOM 1518 O O . ASP A 1 203 ? 2.115 -5.155 -17.717 1.00 92.81 203 ASP A O 1
ATOM 1522 N N . ARG A 1 204 ? 3.668 -3.838 -18.675 1.00 92.06 204 ARG A N 1
ATOM 1523 C CA . ARG A 1 204 ? 3.329 -2.650 -17.878 1.00 92.06 204 ARG A CA 1
ATOM 1524 C C . ARG A 1 204 ? 1.874 -2.231 -18.071 1.00 92.06 204 ARG A C 1
ATOM 1526 O O . ARG A 1 204 ? 1.235 -1.882 -17.086 1.00 92.06 204 ARG A O 1
ATOM 1533 N N . MET A 1 205 ? 1.335 -2.321 -19.291 1.00 88.62 205 MET A N 1
ATOM 1534 C CA . MET A 1 205 ? -0.072 -1.988 -19.575 1.00 88.62 205 MET A CA 1
ATOM 1535 C C . MET A 1 205 ? -1.046 -2.870 -18.778 1.00 88.62 205 MET A C 1
ATOM 1537 O O . MET A 1 205 ? -2.119 -2.422 -18.384 1.00 88.62 205 MET A O 1
ATOM 1541 N N . SER A 1 206 ? -0.652 -4.109 -18.466 1.00 89.75 206 SER A N 1
ATOM 1542 C CA . SER A 1 206 ? -1.432 -4.993 -17.592 1.00 89.75 206 SER A CA 1
ATOM 1543 C C . SER A 1 206 ? -1.367 -4.579 -16.116 1.00 89.75 206 SER A C 1
ATOM 1545 O O . SER A 1 206 ? -2.273 -4.909 -15.357 1.00 89.75 206 SER A O 1
ATOM 1547 N N . MET A 1 207 ? -0.319 -3.858 -15.706 1.00 92.19 207 MET A N 1
ATOM 1548 C CA . MET A 1 207 ? -0.107 -3.348 -14.345 1.00 92.19 207 MET A CA 1
ATOM 1549 C C . MET A 1 207 ? -0.542 -1.884 -14.173 1.00 92.19 207 MET A C 1
ATOM 1551 O O . MET A 1 207 ? -0.287 -1.295 -13.128 1.00 92.19 207 MET A O 1
ATOM 1555 N N . GLU A 1 208 ? -1.169 -1.249 -15.157 1.00 88.75 208 GLU A N 1
ATOM 1556 C CA . GLU A 1 208 ? -1.624 0.133 -14.995 1.00 88.75 208 GLU A CA 1
ATOM 1557 C C . GLU A 1 208 ? -2.750 0.269 -13.968 1.00 88.75 208 GLU A C 1
ATOM 1559 O O . GLU A 1 208 ? -3.516 -0.666 -13.718 1.00 88.75 208 GLU A O 1
ATOM 1564 N N . ILE A 1 209 ? -2.888 1.470 -13.393 1.00 86.75 209 ILE A N 1
ATOM 1565 C CA . ILE A 1 209 ? -4.047 1.791 -12.559 1.00 86.75 209 ILE A CA 1
ATOM 1566 C C . ILE A 1 209 ? -5.311 1.668 -13.427 1.00 86.75 209 ILE A C 1
ATOM 1568 O O . ILE A 1 209 ? -5.454 2.404 -14.411 1.00 86.75 209 ILE A O 1
ATOM 1572 N N . PRO A 1 210 ? -6.240 0.757 -13.084 1.00 82.75 210 PRO A N 1
ATOM 1573 C CA . PRO A 1 210 ? -7.375 0.462 -13.943 1.00 82.75 210 PRO A CA 1
ATOM 1574 C C . PRO A 1 210 ? -8.354 1.641 -13.962 1.00 82.75 210 PRO A C 1
ATOM 1576 O O . PRO A 1 210 ? -8.834 2.093 -12.914 1.00 82.75 210 PRO A O 1
ATOM 1579 N N . ASN A 1 211 ? -8.683 2.122 -15.162 1.00 78.62 211 ASN A N 1
ATOM 1580 C CA . ASN A 1 211 ? -9.604 3.234 -15.391 1.00 78.62 211 ASN A CA 1
ATOM 1581 C C . ASN A 1 211 ? -10.446 3.016 -16.664 1.00 78.62 211 ASN A C 1
ATOM 1583 O O . ASN A 1 211 ? -10.098 2.216 -17.529 1.00 78.62 211 ASN A O 1
ATOM 1587 N N . THR A 1 212 ? -11.575 3.724 -16.785 1.00 64.31 212 THR A N 1
ATOM 1588 C CA . THR A 1 212 ? -12.448 3.637 -17.978 1.00 64.31 212 THR A CA 1
ATOM 1589 C C . THR A 1 212 ? -12.105 4.624 -19.086 1.00 64.31 212 THR A C 1
ATOM 1591 O O . THR A 1 212 ? -12.683 4.534 -20.166 1.00 64.31 212 THR A O 1
ATOM 1594 N N . THR A 1 213 ? -11.250 5.610 -18.826 1.00 63.88 213 THR A N 1
ATOM 1595 C CA . THR A 1 213 ? -11.001 6.701 -19.779 1.00 63.88 213 THR A CA 1
ATOM 1596 C C . THR A 1 213 ? -10.022 6.307 -20.876 1.00 63.88 213 THR A C 1
ATOM 1598 O O . THR A 1 213 ? -10.103 6.862 -21.969 1.00 63.88 213 THR A O 1
ATOM 1601 N N . ASP A 1 214 ? -9.168 5.313 -20.619 1.00 64.12 214 ASP A N 1
ATOM 1602 C CA . ASP A 1 214 ? -8.005 5.038 -21.464 1.00 64.12 214 ASP A CA 1
ATOM 1603 C C . ASP A 1 214 ? -8.042 3.642 -22.123 1.00 64.12 214 ASP A C 1
ATOM 1605 O O . ASP A 1 214 ? -7.019 3.164 -22.599 1.00 64.12 214 ASP A O 1
ATOM 1609 N N . ASN A 1 215 ? -9.206 2.971 -22.159 1.00 58.50 215 ASN A N 1
ATOM 1610 C CA . ASN A 1 215 ? -9.364 1.584 -22.647 1.00 58.50 215 ASN A CA 1
ATOM 1611 C C . ASN A 1 215 ? -8.440 0.560 -21.952 1.00 58.50 215 ASN A C 1
ATOM 1613 O O . ASN A 1 215 ? -8.044 -0.436 -22.554 1.00 58.50 215 ASN A O 1
ATOM 1617 N N . LYS A 1 216 ? -8.103 0.805 -20.685 1.00 71.06 216 LYS A N 1
ATOM 1618 C CA . LYS A 1 216 ? -7.232 -0.059 -19.879 1.00 71.06 216 LYS A CA 1
ATOM 1619 C C . LYS A 1 216 ? -7.992 -1.267 -19.333 1.00 71.06 216 LYS A C 1
ATOM 1621 O O . LYS A 1 216 ? -9.228 -1.284 -19.305 1.00 71.06 216 LYS A O 1
ATOM 1626 N N . SER A 1 217 ? -7.250 -2.272 -18.862 1.00 73.00 217 SER A N 1
ATOM 1627 C CA . SER A 1 217 ? -7.838 -3.381 -18.103 1.00 73.00 217 SER A CA 1
ATOM 1628 C C . SER A 1 217 ? -8.660 -2.832 -16.934 1.00 73.00 217 SER A C 1
ATOM 1630 O O . SER A 1 217 ? -8.223 -1.936 -16.214 1.00 73.00 217 SER A O 1
ATOM 1632 N N . LEU A 1 218 ? -9.864 -3.373 -16.734 1.00 81.94 218 LEU A N 1
ATOM 1633 C CA . LEU A 1 218 ? -10.706 -3.045 -15.577 1.00 81.94 218 LEU A CA 1
ATOM 1634 C C . LEU A 1 218 ? -10.363 -3.896 -14.347 1.00 81.94 218 LEU A C 1
ATOM 1636 O O . LEU A 1 218 ? -10.886 -3.644 -13.257 1.00 81.94 218 LEU A O 1
ATOM 1640 N N . GLU A 1 219 ? -9.515 -4.906 -14.533 1.00 86.19 219 GLU A N 1
ATOM 1641 C CA . GLU A 1 219 ? -9.030 -5.797 -13.489 1.00 86.19 219 GLU A CA 1
ATOM 1642 C C . GLU A 1 219 ? -7.608 -5.373 -13.100 1.00 86.19 219 GLU A C 1
ATOM 1644 O O . GLU A 1 219 ? -6.713 -5.435 -13.949 1.00 86.19 219 GLU A O 1
ATOM 1649 N N . PRO A 1 220 ? -7.385 -4.911 -11.854 1.00 90.12 220 PRO A N 1
ATOM 1650 C CA . PRO A 1 220 ? -6.051 -4.546 -11.401 1.00 90.12 220 PRO A CA 1
ATOM 1651 C C . PRO A 1 220 ? -5.161 -5.786 -11.297 1.00 90.12 220 PRO A C 1
ATOM 1653 O O . PRO A 1 220 ? -5.584 -6.827 -10.784 1.00 90.12 220 PRO A O 1
ATOM 1656 N N . PHE A 1 221 ? -3.907 -5.655 -11.725 1.00 93.75 221 PHE A N 1
ATOM 1657 C CA . PHE A 1 221 ? -2.924 -6.720 -11.573 1.00 93.75 221 PHE A CA 1
ATOM 1658 C C . PHE A 1 221 ? -2.629 -7.002 -10.097 1.00 93.75 221 PHE A C 1
ATOM 1660 O O . PHE A 1 221 ? -2.478 -6.088 -9.281 1.00 93.75 221 PHE A O 1
ATOM 1667 N N . SER A 1 222 ? -2.517 -8.287 -9.762 1.00 94.81 222 SER A N 1
ATOM 1668 C CA . SER A 1 222 ? -2.280 -8.755 -8.401 1.00 94.81 222 SER A CA 1
ATOM 1669 C C . SER A 1 222 ? -1.268 -9.892 -8.368 1.00 94.81 222 SER A C 1
ATOM 1671 O O . SER A 1 222 ? -1.279 -10.791 -9.209 1.00 94.81 222 SER A O 1
ATOM 1673 N N . LEU A 1 223 ? -0.427 -9.876 -7.336 1.00 95.94 223 LEU A N 1
ATOM 1674 C CA . LEU A 1 223 ? 0.509 -10.946 -7.000 1.00 95.94 223 LEU A CA 1
ATOM 1675 C C . LEU A 1 223 ? -0.103 -11.988 -6.049 1.00 95.94 223 LEU A C 1
ATOM 1677 O O . LEU A 1 223 ? 0.595 -12.904 -5.628 1.00 95.94 223 LEU A O 1
ATOM 1681 N N . GLU A 1 224 ? -1.398 -11.903 -5.718 1.00 93.44 224 GLU A N 1
ATOM 1682 C CA . GLU A 1 224 ? -2.083 -12.879 -4.847 1.00 93.44 224 GLU A CA 1
ATOM 1683 C C . GLU A 1 224 ? -1.910 -14.333 -5.315 1.00 93.44 224 GLU A C 1
ATOM 1685 O O . GLU A 1 224 ? -1.732 -15.230 -4.493 1.00 93.44 224 GLU A O 1
ATOM 1690 N N . GLY A 1 225 ? -1.934 -14.569 -6.633 1.00 92.56 225 GLY A N 1
ATOM 1691 C CA . GLY A 1 225 ? -1.777 -15.909 -7.205 1.00 92.56 225 GLY A CA 1
ATOM 1692 C C . GLY A 1 225 ? -0.347 -16.455 -7.145 1.00 92.56 225 GLY A C 1
ATOM 1693 O O . GLY A 1 225 ? -0.167 -17.668 -7.116 1.00 92.56 225 GLY A O 1
ATOM 1694 N N . ASN A 1 226 ? 0.660 -15.577 -7.115 1.00 94.25 226 ASN A N 1
ATOM 1695 C CA . ASN A 1 226 ? 2.083 -15.930 -7.081 1.00 94.25 226 ASN A CA 1
ATOM 1696 C C . ASN A 1 226 ? 2.843 -14.927 -6.195 1.00 94.25 226 ASN A C 1
ATOM 1698 O O . ASN A 1 226 ? 3.518 -14.032 -6.709 1.00 94.25 226 ASN A O 1
ATOM 1702 N N . PRO A 1 227 ? 2.703 -15.034 -4.864 1.00 96.19 227 PRO A N 1
ATOM 1703 C CA . PRO A 1 227 ? 3.235 -14.038 -3.950 1.00 96.19 227 PRO A CA 1
ATOM 1704 C C . PRO A 1 227 ? 4.760 -14.121 -3.840 1.00 96.19 227 PRO A C 1
ATOM 1706 O O . PRO A 1 227 ? 5.345 -15.204 -3.889 1.00 96.19 227 PRO A O 1
ATOM 1709 N N . ILE A 1 228 ? 5.402 -12.974 -3.617 1.00 97.19 228 ILE A N 1
ATOM 1710 C CA . ILE A 1 228 ? 6.862 -12.868 -3.491 1.00 97.19 228 ILE A CA 1
ATOM 1711 C C . ILE A 1 228 ? 7.217 -12.501 -2.053 1.00 97.19 228 ILE A C 1
ATOM 1713 O O . ILE A 1 228 ? 6.793 -11.470 -1.533 1.00 97.19 228 ILE A O 1
ATOM 1717 N N . SER A 1 229 ? 7.990 -13.366 -1.398 1.00 97.19 229 SER A N 1
ATOM 1718 C CA . SER A 1 229 ? 8.468 -13.159 -0.030 1.00 97.19 229 SER A CA 1
ATOM 1719 C C . SER A 1 229 ? 9.837 -12.491 -0.045 1.00 97.19 229 SER A C 1
ATOM 1721 O O . SER A 1 229 ? 10.749 -12.977 -0.706 1.00 97.19 229 SER A O 1
ATOM 1723 N N . VAL A 1 230 ? 9.984 -11.426 0.738 1.00 97.31 230 VAL A N 1
ATOM 1724 C CA . VAL A 1 230 ? 11.239 -10.709 0.966 1.00 97.31 230 VAL A CA 1
ATOM 1725 C C . VAL A 1 230 ? 11.517 -10.765 2.459 1.00 97.31 230 VAL A C 1
ATOM 1727 O O . VAL A 1 230 ? 10.849 -10.104 3.260 1.00 97.31 230 VAL A O 1
ATOM 1730 N N . ASP A 1 231 ? 12.440 -11.643 2.828 1.00 96.31 231 ASP A N 1
ATOM 1731 C CA . ASP A 1 231 ? 12.880 -11.811 4.208 1.00 96.31 231 ASP A CA 1
ATOM 1732 C C . ASP A 1 231 ? 13.908 -10.730 4.582 1.00 96.31 231 ASP A C 1
ATOM 1734 O O . ASP A 1 231 ? 14.409 -10.005 3.720 1.00 96.31 231 ASP A O 1
ATOM 1738 N N . GLY A 1 232 ? 14.196 -10.599 5.877 1.00 96.38 232 GLY A N 1
ATOM 1739 C CA . GLY A 1 232 ? 15.182 -9.645 6.380 1.00 96.38 232 GLY A CA 1
ATOM 1740 C C . GLY A 1 232 ? 16.534 -9.798 5.688 1.00 96.38 232 GLY A C 1
ATOM 1741 O O . GLY A 1 232 ? 16.960 -10.913 5.399 1.00 96.38 232 GLY A O 1
ATOM 1742 N N . ASP A 1 233 ? 17.188 -8.668 5.419 1.00 96.19 233 ASP A N 1
ATOM 1743 C CA . ASP A 1 233 ? 18.496 -8.572 4.756 1.00 96.19 233 ASP A CA 1
ATOM 1744 C C . ASP A 1 233 ? 18.525 -9.000 3.271 1.00 96.19 233 ASP A C 1
ATOM 1746 O O . ASP A 1 233 ? 19.559 -8.860 2.615 1.00 96.19 233 ASP A O 1
ATOM 1750 N N . HIS A 1 234 ? 17.392 -9.428 2.705 1.00 97.38 234 HIS A N 1
ATOM 1751 C CA . HIS A 1 234 ? 17.223 -9.656 1.269 1.00 97.38 234 HIS A CA 1
ATOM 1752 C C . HIS A 1 234 ? 16.650 -8.418 0.580 1.00 97.38 234 HIS A C 1
ATOM 1754 O O . HIS A 1 234 ? 15.853 -7.676 1.155 1.00 97.38 234 HIS A O 1
ATOM 1760 N N . THR A 1 235 ? 17.042 -8.182 -0.670 1.00 98.00 235 THR A N 1
ATOM 1761 C CA . THR A 1 235 ? 16.614 -6.990 -1.417 1.00 98.00 235 THR A CA 1
ATOM 1762 C C . THR A 1 235 ? 15.718 -7.369 -2.580 1.00 98.00 235 THR A C 1
ATOM 1764 O O . THR A 1 235 ? 16.119 -8.144 -3.447 1.00 98.00 235 THR A O 1
ATOM 1767 N N . ILE A 1 236 ? 14.530 -6.766 -2.636 1.00 98.06 236 ILE A N 1
ATOM 1768 C CA . ILE A 1 236 ? 13.704 -6.771 -3.842 1.00 98.06 236 ILE A CA 1
ATOM 1769 C C . ILE A 1 236 ? 13.946 -5.491 -4.640 1.00 98.06 236 ILE A C 1
ATOM 1771 O O . ILE A 1 236 ? 13.981 -4.396 -4.076 1.00 98.06 236 ILE A O 1
ATOM 1775 N N . GLU A 1 237 ? 14.091 -5.619 -5.955 1.00 98.00 237 GLU A N 1
ATOM 1776 C CA . GLU A 1 237 ? 14.103 -4.487 -6.883 1.00 98.00 237 GLU A CA 1
ATOM 1777 C C . GLU A 1 237 ? 13.023 -4.670 -7.948 1.00 98.00 237 GLU A C 1
ATOM 1779 O O . GLU A 1 237 ? 12.800 -5.776 -8.442 1.00 98.00 237 GLU A O 1
ATOM 1784 N N . VAL A 1 238 ? 12.382 -3.574 -8.344 1.00 97.88 238 VAL A N 1
ATOM 1785 C CA . VAL A 1 238 ? 11.430 -3.541 -9.457 1.00 97.88 238 VAL A CA 1
ATOM 1786 C C . VAL A 1 238 ? 11.968 -2.589 -10.510 1.00 97.88 238 VAL A C 1
ATOM 1788 O O . VAL A 1 238 ? 12.262 -1.431 -10.210 1.00 97.88 238 VAL A O 1
ATOM 1791 N N . LYS A 1 239 ? 12.106 -3.069 -11.746 1.00 96.88 239 LYS A N 1
ATOM 1792 C CA . LYS A 1 239 ? 12.660 -2.298 -12.866 1.00 96.88 239 LYS A CA 1
ATOM 1793 C C . LYS A 1 239 ? 11.713 -2.340 -14.057 1.00 96.88 239 LYS A C 1
ATOM 1795 O O . LYS A 1 239 ? 11.161 -3.393 -14.363 1.00 96.88 239 LYS A O 1
ATOM 1800 N N . ALA A 1 240 ? 11.555 -1.218 -14.750 1.00 95.06 240 ALA A N 1
ATOM 1801 C CA . ALA A 1 240 ? 10.932 -1.191 -16.069 1.00 95.06 240 ALA A CA 1
ATOM 1802 C C . ALA A 1 240 ? 12.009 -1.397 -17.134 1.00 95.06 240 ALA A C 1
ATOM 1804 O O . ALA A 1 240 ? 13.037 -0.722 -17.109 1.00 95.06 240 ALA A O 1
ATOM 1805 N N . MET A 1 241 ? 11.766 -2.312 -18.068 1.00 93.94 241 MET A N 1
ATOM 1806 C CA . MET A 1 241 ? 12.666 -2.661 -19.161 1.00 93.94 241 MET A CA 1
ATOM 1807 C C . MET A 1 241 ? 11.986 -2.405 -20.501 1.00 93.94 241 MET A C 1
ATOM 1809 O O . MET A 1 241 ? 10.861 -2.853 -20.717 1.00 93.94 241 MET A O 1
ATOM 1813 N N . ASN A 1 242 ? 12.681 -1.758 -21.434 1.00 93.38 242 ASN A N 1
ATOM 1814 C CA . ASN A 1 242 ? 12.220 -1.711 -22.817 1.00 93.38 242 ASN A CA 1
ATOM 1815 C C . ASN A 1 242 ? 12.471 -3.070 -23.482 1.00 93.38 242 ASN A C 1
ATOM 1817 O O . ASN A 1 242 ? 13.602 -3.554 -23.519 1.00 93.38 242 ASN A O 1
ATOM 1821 N N . VAL A 1 243 ? 11.406 -3.678 -23.995 1.00 93.06 243 VAL A N 1
ATOM 1822 C CA . VAL A 1 243 ? 11.407 -4.982 -24.674 1.00 93.06 243 VAL A CA 1
ATOM 1823 C C . VAL A 1 243 ? 10.722 -4.911 -26.045 1.00 93.06 243 VAL A C 1
ATOM 1825 O O . VAL A 1 243 ? 10.286 -5.926 -26.593 1.00 93.06 243 VAL A O 1
ATOM 1828 N N . SER A 1 244 ? 10.617 -3.703 -26.607 1.00 90.44 244 SER A N 1
ATOM 1829 C CA . SER A 1 244 ? 9.977 -3.442 -27.900 1.00 90.44 244 SER A CA 1
ATOM 1830 C C . SER A 1 244 ? 10.807 -3.898 -29.108 1.00 90.44 244 SER A C 1
ATOM 1832 O O . SER A 1 244 ? 10.257 -4.015 -30.203 1.00 90.44 244 SER A O 1
ATOM 1834 N N . GLY A 1 245 ? 12.112 -4.154 -28.942 1.00 88.75 245 GLY A N 1
ATOM 1835 C CA . GLY A 1 245 ? 13.046 -4.407 -30.047 1.00 88.75 245 GLY A CA 1
ATOM 1836 C C . GLY A 1 245 ? 13.557 -3.132 -30.736 1.00 88.75 245 GLY A C 1
ATOM 1837 O O . GLY A 1 245 ? 14.309 -3.216 -31.707 1.00 88.75 245 GLY A O 1
ATOM 1838 N N . GLY A 1 246 ? 13.164 -1.950 -30.249 1.00 88.75 246 GLY A N 1
ATOM 1839 C CA . GLY A 1 246 ? 13.596 -0.646 -30.749 1.00 88.75 246 GLY A CA 1
ATOM 1840 C C . GLY A 1 246 ? 13.746 0.384 -29.629 1.00 88.75 246 GLY A C 1
ATOM 1841 O O . GLY A 1 246 ? 13.617 0.067 -28.452 1.00 88.75 246 GLY A O 1
ATOM 1842 N N . SER A 1 247 ? 14.042 1.634 -29.986 1.00 89.94 247 SER A N 1
ATOM 1843 C CA . SER A 1 247 ? 14.103 2.737 -29.016 1.00 89.94 247 SER A CA 1
ATOM 1844 C C . SER A 1 247 ? 12.716 3.341 -28.787 1.00 89.94 247 SER A C 1
ATOM 1846 O O . SER A 1 247 ? 11.994 3.595 -29.752 1.00 89.94 247 SER A O 1
ATOM 1848 N N . LEU A 1 248 ? 12.367 3.613 -27.529 1.00 88.56 248 LEU A N 1
ATOM 1849 C CA . LEU A 1 248 ? 11.114 4.264 -27.131 1.00 88.56 248 LEU A CA 1
ATOM 1850 C C . LEU A 1 248 ? 11.339 5.726 -26.708 1.00 88.56 248 LEU A C 1
ATOM 1852 O O . LEU A 1 248 ? 12.450 6.117 -26.348 1.00 88.56 248 LEU A O 1
ATOM 1856 N N . PHE A 1 249 ? 10.258 6.519 -26.724 1.00 85.19 249 PHE A N 1
ATOM 1857 C CA . PHE A 1 249 ? 10.155 7.877 -26.151 1.00 85.19 249 PHE A CA 1
ATOM 1858 C C . PHE A 1 249 ? 10.987 8.992 -26.810 1.00 85.19 249 PHE A C 1
ATOM 1860 O O . PHE A 1 249 ? 11.060 10.080 -26.258 1.00 85.19 249 PHE A O 1
ATOM 1867 N N . GLY A 1 250 ? 11.544 8.764 -28.007 1.00 70.88 250 GLY A N 1
ATOM 1868 C CA . GLY A 1 250 ? 12.677 9.484 -28.627 1.00 70.88 250 GLY A CA 1
ATOM 1869 C C . GLY A 1 250 ? 12.755 11.027 -28.659 1.00 70.88 250 GLY A C 1
ATOM 1870 O O . GLY A 1 250 ? 13.762 11.546 -29.136 1.00 70.88 250 GLY A O 1
ATOM 1871 N N . THR A 1 251 ? 11.763 11.780 -28.183 1.00 73.88 251 THR A N 1
ATOM 1872 C CA . THR A 1 251 ? 11.828 13.246 -28.001 1.00 73.88 251 THR A CA 1
ATOM 1873 C C . THR A 1 251 ? 11.344 13.730 -26.631 1.00 73.88 251 THR A C 1
ATOM 1875 O O . THR A 1 251 ? 11.564 14.889 -26.283 1.00 73.88 251 THR A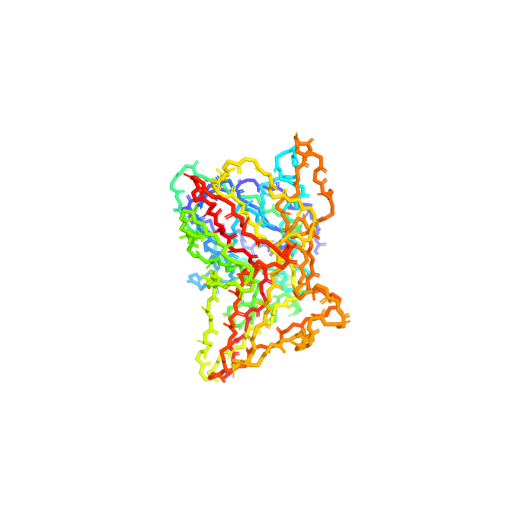 O 1
ATOM 1878 N N . THR A 1 252 ? 10.672 12.897 -25.837 1.00 79.12 252 THR A N 1
ATOM 1879 C CA . THR A 1 252 ? 10.070 13.281 -24.552 1.00 79.12 252 THR A CA 1
ATOM 1880 C C . THR A 1 252 ? 10.105 12.097 -23.609 1.00 79.12 252 THR A C 1
ATOM 1882 O O . THR A 1 252 ? 9.580 11.044 -23.947 1.00 79.12 252 THR A O 1
ATOM 1885 N N . ALA A 1 253 ? 10.680 12.285 -22.424 1.00 81.19 253 ALA A N 1
ATOM 1886 C CA . ALA A 1 253 ? 10.774 11.223 -21.435 1.00 81.19 253 ALA A CA 1
ATOM 1887 C C . ALA A 1 253 ? 9.398 10.760 -20.950 1.00 81.19 253 ALA A C 1
ATOM 1889 O O . ALA A 1 253 ? 8.541 11.591 -20.650 1.00 81.19 253 ALA A O 1
ATOM 1890 N N . ALA A 1 254 ? 9.228 9.445 -20.820 1.00 87.06 254 ALA A N 1
ATOM 1891 C CA . ALA A 1 254 ? 8.170 8.891 -19.995 1.00 87.06 254 ALA A CA 1
ATOM 1892 C C . ALA A 1 254 ? 8.601 8.930 -18.526 1.00 87.06 254 ALA A C 1
ATOM 1894 O O . ALA A 1 254 ? 9.795 8.879 -18.210 1.00 87.06 254 ALA A O 1
ATOM 1895 N N . GLN A 1 255 ? 7.626 9.018 -17.630 1.00 91.06 255 GLN 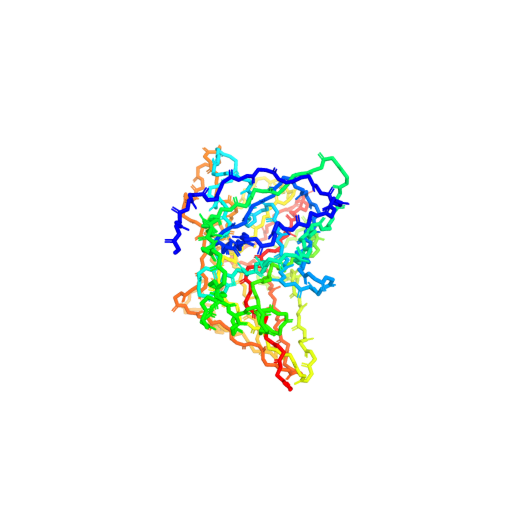A N 1
ATOM 1896 C CA . GLN A 1 255 ? 7.851 8.888 -16.196 1.00 91.06 255 GLN A CA 1
ATOM 1897 C C . GLN A 1 255 ? 6.939 7.810 -15.634 1.00 91.06 255 GLN A C 1
ATOM 1899 O O . GLN A 1 255 ? 5.756 7.767 -15.973 1.00 91.06 255 GLN A O 1
ATOM 1904 N N . PHE A 1 256 ? 7.503 6.963 -14.781 1.00 92.12 256 PHE A N 1
ATOM 1905 C CA . PHE A 1 256 ? 6.803 5.846 -14.164 1.00 92.12 256 PHE A CA 1
ATOM 1906 C C . PHE A 1 256 ? 6.849 5.938 -12.645 1.00 92.12 256 PHE A C 1
ATOM 1908 O O . PHE A 1 256 ? 7.847 6.389 -12.082 1.00 92.12 256 PHE A O 1
ATOM 1915 N N . HIS A 1 257 ? 5.793 5.442 -12.008 1.00 94.62 257 HIS A N 1
ATOM 1916 C CA . HIS A 1 257 ? 5.683 5.333 -10.561 1.00 94.62 257 HIS A CA 1
ATOM 1917 C C . HIS A 1 257 ? 5.155 3.947 -10.185 1.00 94.62 257 HIS A C 1
ATOM 1919 O O . HIS A 1 257 ? 4.171 3.486 -10.757 1.00 94.62 257 HIS A O 1
ATOM 1925 N N . PHE A 1 258 ? 5.812 3.260 -9.250 1.00 96.94 258 PHE A N 1
ATOM 1926 C CA . PHE A 1 258 ? 5.413 1.918 -8.812 1.00 96.94 258 PHE A CA 1
ATOM 1927 C C . PHE A 1 258 ? 4.637 1.959 -7.498 1.00 96.94 258 PHE A C 1
ATOM 1929 O O . PHE A 1 258 ? 5.046 2.643 -6.566 1.00 96.94 258 PHE A O 1
ATOM 1936 N N . TYR A 1 259 ? 3.590 1.144 -7.404 1.00 97.62 259 TYR A N 1
ATOM 1937 C CA . TYR A 1 259 ? 2.765 0.958 -6.217 1.00 97.62 259 TYR A CA 1
ATOM 1938 C C . TYR A 1 259 ? 2.579 -0.533 -5.939 1.00 97.62 259 TYR A C 1
ATOM 1940 O O . TYR A 1 259 ? 2.317 -1.308 -6.857 1.00 97.62 259 TYR A O 1
ATOM 1948 N N . ALA A 1 260 ? 2.631 -0.955 -4.677 1.00 98.06 260 ALA A N 1
ATOM 1949 C CA . ALA A 1 260 ? 2.250 -2.316 -4.312 1.00 98.06 260 ALA A CA 1
ATOM 1950 C C . ALA A 1 260 ? 1.592 -2.426 -2.938 1.00 98.06 260 ALA A C 1
ATOM 1952 O O . ALA A 1 260 ? 1.929 -1.713 -1.995 1.00 98.06 260 ALA A O 1
ATOM 1953 N N . VAL A 1 261 ? 0.680 -3.385 -2.814 1.00 98.25 261 VAL A N 1
ATOM 1954 C CA . VAL A 1 261 ? 0.151 -3.863 -1.540 1.00 98.25 261 VAL A CA 1
ATOM 1955 C C . VAL A 1 261 ? 1.040 -4.998 -1.054 1.00 98.25 261 VAL A C 1
ATOM 1957 O O . VAL A 1 261 ? 1.226 -6.010 -1.732 1.00 98.25 261 VAL A O 1
ATOM 1960 N N . THR A 1 262 ? 1.563 -4.835 0.155 1.00 98.06 262 THR A N 1
ATOM 1961 C CA . THR A 1 262 ? 2.360 -5.849 0.836 1.00 98.06 262 THR A CA 1
ATOM 1962 C C . THR A 1 262 ? 1.715 -6.229 2.154 1.00 98.06 262 THR A C 1
ATOM 1964 O O . THR A 1 262 ? 1.000 -5.443 2.783 1.00 98.06 262 THR A O 1
ATOM 1967 N N . LEU A 1 263 ? 2.016 -7.430 2.616 1.00 97.62 263 LEU A N 1
ATOM 1968 C CA . LEU A 1 263 ? 1.903 -7.763 4.015 1.00 97.62 263 LEU A CA 1
ATOM 1969 C C . LEU A 1 263 ? 3.238 -7.522 4.709 1.00 97.62 263 LEU A C 1
ATOM 1971 O O . LEU A 1 263 ? 4.244 -8.146 4.378 1.00 97.62 263 LEU A O 1
ATOM 1975 N N . TYR A 1 264 ? 3.209 -6.666 5.721 1.00 97.88 264 TYR A N 1
ATOM 1976 C CA . TYR A 1 264 ? 4.307 -6.480 6.649 1.00 97.88 264 TYR A CA 1
ATOM 1977 C C . TYR A 1 264 ? 4.183 -7.446 7.824 1.00 97.88 264 TYR A C 1
ATOM 1979 O O . TYR A 1 264 ? 3.102 -7.594 8.400 1.00 97.88 264 TYR A O 1
ATOM 1987 N N . ARG A 1 265 ? 5.304 -8.046 8.228 1.00 97.31 265 ARG A N 1
ATOM 1988 C CA . ARG A 1 265 ? 5.428 -8.778 9.486 1.00 97.31 265 ARG A CA 1
ATOM 1989 C C . ARG A 1 265 ? 6.751 -8.457 10.169 1.00 97.31 265 ARG A C 1
ATOM 1991 O O . ARG A 1 265 ? 7.812 -8.590 9.570 1.00 97.31 265 ARG A O 1
ATOM 1998 N N . LYS A 1 266 ? 6.683 -8.134 11.455 1.00 94.94 266 LYS A N 1
ATOM 1999 C CA . LYS A 1 266 ? 7.831 -8.115 12.354 1.00 94.94 266 LYS A CA 1
ATOM 2000 C C . LYS A 1 266 ? 8.068 -9.524 12.899 1.00 94.94 266 LYS A C 1
ATOM 2002 O O . LYS A 1 266 ? 7.160 -10.132 13.463 1.00 94.94 266 LYS A O 1
ATOM 2007 N N . VAL A 1 267 ? 9.269 -10.049 12.693 1.00 86.62 267 VAL A N 1
ATOM 2008 C CA . VAL A 1 267 ? 9.720 -11.375 13.120 1.00 86.62 267 VAL A CA 1
ATOM 2009 C C . VAL A 1 267 ? 10.663 -11.177 14.308 1.00 86.62 267 VAL A C 1
ATOM 2011 O O . VAL A 1 267 ? 11.842 -10.885 14.129 1.00 86.62 267 VAL A O 1
ATOM 2014 N N . GLY A 1 268 ? 10.124 -11.253 15.527 1.00 66.31 268 GLY A N 1
ATOM 2015 C CA . GLY A 1 268 ? 10.876 -11.066 16.771 1.00 66.31 268 GLY A CA 1
ATOM 2016 C C . GLY A 1 268 ? 10.014 -11.197 18.013 1.00 66.31 268 GLY A C 1
ATOM 2017 O O . GLY A 1 268 ? 8.836 -10.780 17.946 1.00 66.31 268 GLY A O 1
#

Foldseek 3Di:
DDKDWAWDKDFAPDKDFAAQFKKDWFFWKAWPAQDWKFKDKQNFTQEIDHNLQAHCAQDQAFLNYTDGFPVLTAMHHHRIIIHIHGDGPMIMITTDIMGGHDVPGDDDPSSVVSNVCSSQKGKYKDKFDKWWCPQKNWAFRKDWADKDAAAQQKKKKQQFFKAKEFPDDFDDDDDWLQKAKWKDKQNHTPWDPDCVVDRTHDTNLQRHRAHNPPPGDSDTDGCNVPMDMRHHRMMMIIMIGGNNNGMPRNGHIIIMMIMTIIMMHGHD